Protein AF-A0A3D4ZY56-F1 (afdb_monomer_lite)

pLDDT: mean 81.63, std 22.27, range [29.8, 98.69]

Foldseek 3Di:
DDDDDDDDDDDDDPPPPPPPPPPPPPPLQDDDALADDDVSNCQPDWDWDWDQDPPPRFTATDWIWTWDQDPQLKMKIKTWDDLQFDWPFAAQQAALAPPGRLGALCLLAPWWKWWKWWAFQVRDTLWIKIKRLWYQDPVGIFITCPDPPIDTPHHDPVQFVDKGHLVSNCCPVLVNDDHHGDAHWPDRYCVPDVRSVQGPDVSCRVRGTITMMMTIGHQVSRPPRGTNDMDIDDTIGVVTSDPDHPPPPDPDPPCVVVVVVVVVVVVVVVVVVPVPD

Sequence (277 aa):
MLRGAFSRVSLCLVATVATILLVGVAQADVMTVDGWYNPNEGYSQGQWVDFVVDGSGEIIRDGQLWWHEDAAGDVYVAFIQPVLVCNNTYGANCVDWEPANNHTFSHLLKSDNAQFVFTNSDGNTVLDITLDYLYKTPGGYSSGIGGPDAAVAFGQRNWVLDSASSLDYNFNVLGHVLTVDSPETLGTDSRTDPNAYTTVDPDYSDWVFHMMYEMKISAAAFGPSGFGGVTIGDVHNSPMSETGTYVPDGKVPEPSTLALLAVGGLGLFLRRRRNGQ

Structure (mmCIF, N/CA/C/O backbone):
data_AF-A0A3D4ZY56-F1
#
_entry.id   AF-A0A3D4ZY56-F1
#
loop_
_atom_site.group_PDB
_atom_site.id
_atom_site.type_symbol
_atom_site.label_atom_id
_atom_site.label_alt_id
_atom_site.label_comp_id
_atom_site.label_asym_id
_atom_site.label_entity_id
_atom_site.label_seq_id
_atom_site.pdbx_PDB_ins_code
_atom_site.Cartn_x
_atom_site.Cartn_y
_atom_site.Cartn_z
_atom_site.occupancy
_atom_site.B_iso_or_equiv
_atom_site.auth_seq_id
_atom_site.auth_comp_id
_atom_site.auth_asym_id
_atom_site.auth_atom_id
_atom_site.pdbx_PDB_model_num
ATOM 1 N N . MET A 1 1 ? -92.861 -23.094 -23.275 1.00 40.19 1 MET A N 1
ATOM 2 C CA . MET A 1 1 ? -91.985 -23.260 -24.457 1.00 40.19 1 MET A CA 1
ATOM 3 C C . MET A 1 1 ? -90.912 -22.182 -24.409 1.00 40.19 1 MET A C 1
ATOM 5 O O . MET A 1 1 ? -91.258 -21.011 -24.363 1.00 40.19 1 MET A O 1
ATOM 9 N N . LEU A 1 2 ? -89.643 -22.588 -24.313 1.00 36.00 2 LEU A N 1
ATOM 10 C CA . LEU A 1 2 ? -88.471 -21.715 -24.189 1.00 36.00 2 LEU A CA 1
ATOM 11 C C . LEU A 1 2 ? -88.160 -20.951 -25.490 1.00 36.00 2 LEU A C 1
ATOM 13 O O . LEU A 1 2 ? -88.016 -21.577 -26.536 1.00 36.00 2 LEU A O 1
ATOM 17 N N . ARG A 1 3 ? -87.927 -19.639 -25.371 1.00 37.06 3 ARG A N 1
ATOM 18 C CA . ARG A 1 3 ? -86.955 -18.803 -26.116 1.00 37.06 3 ARG A CA 1
ATOM 19 C C . ARG A 1 3 ? -86.616 -17.656 -25.146 1.00 37.06 3 ARG A C 1
ATOM 21 O O . ARG A 1 3 ? -87.534 -17.051 -24.618 1.00 37.06 3 ARG A O 1
ATOM 28 N N . GLY A 1 4 ? -85.386 -17.396 -24.712 1.00 34.81 4 GLY A N 1
ATOM 29 C CA . GLY A 1 4 ? -84.159 -17.243 -25.484 1.00 34.81 4 GLY A CA 1
ATOM 30 C C . GLY A 1 4 ? -83.859 -15.744 -25.600 1.00 34.81 4 GLY A C 1
ATOM 31 O O . GLY A 1 4 ? -84.201 -15.145 -26.611 1.00 34.81 4 GLY A O 1
ATOM 32 N N . ALA A 1 5 ? -83.269 -15.139 -24.563 1.00 42.81 5 ALA A N 1
ATOM 33 C CA . ALA A 1 5 ? -82.767 -13.764 -24.592 1.00 42.81 5 ALA A CA 1
ATOM 34 C C . ALA A 1 5 ? -81.376 -13.727 -23.941 1.00 42.81 5 ALA A C 1
ATOM 36 O O . ALA A 1 5 ? -81.229 -13.913 -22.735 1.00 42.81 5 ALA A O 1
ATOM 37 N N . PHE A 1 6 ? -80.356 -13.546 -24.778 1.00 37.56 6 PHE A N 1
ATOM 38 C CA . PHE A 1 6 ? -78.966 -13.355 -24.380 1.00 37.56 6 PHE A CA 1
ATOM 39 C C . PHE A 1 6 ? -78.788 -11.939 -23.813 1.00 37.56 6 PHE A C 1
ATOM 41 O O . PHE A 1 6 ? -78.968 -10.965 -24.541 1.00 37.56 6 PHE A O 1
ATOM 48 N N . SER A 1 7 ? -78.394 -11.824 -22.543 1.00 40.97 7 SER A N 1
ATOM 49 C CA . SER A 1 7 ? -77.838 -10.591 -21.974 1.00 40.97 7 SER A CA 1
ATOM 50 C C . SER A 1 7 ? -76.325 -10.756 -21.849 1.00 40.97 7 SER A C 1
ATOM 52 O O . SER A 1 7 ? -75.844 -11.710 -21.238 1.00 40.97 7 SER A O 1
ATOM 54 N N . ARG A 1 8 ? -75.574 -9.858 -22.492 1.00 38.19 8 ARG A N 1
ATOM 55 C CA . ARG A 1 8 ? -74.110 -9.797 -22.445 1.00 38.19 8 ARG A CA 1
ATOM 56 C C . ARG A 1 8 ? -73.691 -9.142 -21.129 1.00 38.19 8 ARG A C 1
ATOM 58 O O . ARG A 1 8 ? -73.949 -7.958 -20.942 1.00 38.19 8 ARG A O 1
ATOM 65 N N . VAL A 1 9 ? -73.015 -9.882 -20.254 1.00 38.22 9 VAL A N 1
ATOM 66 C CA . VAL A 1 9 ? -72.289 -9.306 -19.114 1.00 38.22 9 VAL A CA 1
ATOM 67 C C . VAL A 1 9 ? -70.806 -9.287 -19.471 1.00 38.22 9 VAL A C 1
ATOM 69 O O . VAL A 1 9 ? -70.195 -10.334 -19.673 1.00 38.22 9 VAL A O 1
ATOM 72 N N . SER A 1 10 ? -70.257 -8.079 -19.604 1.00 36.00 10 SER A N 1
ATOM 73 C CA . SER A 1 10 ? -68.824 -7.821 -19.750 1.00 36.00 10 SER A CA 1
ATOM 74 C C . SER A 1 10 ? -68.081 -8.273 -18.497 1.00 36.00 10 SER A C 1
ATOM 76 O O . SER A 1 10 ? -68.374 -7.802 -17.400 1.00 36.00 10 SER A O 1
ATOM 78 N N . LEU A 1 11 ? -67.096 -9.154 -18.665 1.00 31.64 11 LEU A N 1
ATOM 79 C CA . LEU A 1 11 ? -66.149 -9.520 -17.618 1.00 31.64 11 LEU A CA 1
ATOM 80 C C . LEU A 1 11 ? -64.896 -8.643 -17.789 1.00 31.64 11 LEU A C 1
ATOM 82 O O . LEU A 1 11 ? -64.127 -8.835 -18.729 1.00 31.64 11 LEU A O 1
ATOM 86 N N . CYS A 1 12 ? -64.707 -7.654 -16.914 1.00 29.80 12 CYS A N 1
ATOM 87 C CA . CYS A 1 12 ? -63.447 -6.915 -16.814 1.00 29.80 12 CYS A CA 1
ATOM 88 C C . CYS A 1 12 ? -62.397 -7.811 -16.146 1.00 29.80 12 CYS A C 1
ATOM 90 O O . CYS A 1 12 ? -62.424 -7.989 -14.930 1.00 29.80 12 CYS A O 1
ATOM 92 N N . LEU A 1 13 ? -61.466 -8.363 -16.928 1.00 31.61 13 LEU A N 1
ATOM 93 C CA . LEU A 1 13 ? -60.218 -8.901 -16.388 1.00 31.61 13 LEU A CA 1
ATOM 94 C C . LEU A 1 13 ? -59.284 -7.721 -16.088 1.00 31.61 13 LEU A C 1
ATOM 96 O O . LEU A 1 13 ? -58.724 -7.118 -17.001 1.00 31.61 13 LEU A O 1
ATOM 100 N N . VAL A 1 14 ? -59.115 -7.386 -14.811 1.00 37.53 14 VAL A N 1
ATOM 101 C CA . VAL A 1 14 ? -57.990 -6.555 -14.368 1.00 37.53 14 VAL A CA 1
ATOM 102 C C . VAL A 1 14 ? -56.783 -7.482 -14.281 1.00 37.53 14 VAL A C 1
ATOM 104 O O . VAL A 1 14 ? -56.662 -8.273 -13.350 1.00 37.53 14 VAL A O 1
ATOM 107 N N . ALA A 1 15 ? -55.924 -7.439 -15.296 1.00 36.56 15 ALA A N 1
ATOM 108 C CA . ALA A 1 15 ? -54.634 -8.108 -15.255 1.00 36.56 15 ALA A CA 1
ATOM 109 C C . ALA A 1 15 ? -53.706 -7.307 -14.332 1.00 36.56 15 ALA A C 1
ATOM 111 O O . ALA A 1 15 ? -53.181 -6.262 -14.714 1.00 36.56 15 ALA A O 1
ATOM 112 N N . THR A 1 16 ? -53.527 -7.780 -13.101 1.00 37.41 16 THR A N 1
ATOM 113 C CA . THR A 1 16 ? -52.497 -7.271 -12.195 1.00 37.41 16 THR A CA 1
ATOM 114 C C . THR A 1 16 ? -51.138 -7.699 -12.746 1.00 37.41 16 THR A C 1
ATOM 116 O O . THR A 1 16 ? -50.712 -8.837 -12.560 1.00 37.41 16 THR A O 1
ATOM 119 N N . VAL A 1 17 ? -50.469 -6.807 -13.476 1.00 38.97 17 VAL A N 1
ATOM 120 C CA . VAL A 1 17 ? -49.070 -6.993 -13.869 1.00 38.97 17 VAL A CA 1
ATOM 121 C C . VAL A 1 17 ? -48.229 -6.812 -12.609 1.00 38.97 17 VAL A C 1
ATOM 123 O O . VAL A 1 17 ? -48.033 -5.697 -12.133 1.00 38.97 17 VAL A O 1
ATOM 126 N N . ALA A 1 18 ? -47.785 -7.924 -12.026 1.00 37.91 18 ALA A N 1
ATOM 127 C CA . ALA A 1 18 ? -46.768 -7.911 -10.988 1.00 37.91 18 ALA A CA 1
ATOM 128 C C . ALA A 1 18 ? -45.436 -7.524 -11.639 1.00 37.91 18 ALA A C 1
ATOM 130 O O . ALA A 1 18 ? -44.748 -8.358 -12.226 1.00 37.91 18 ALA A O 1
ATOM 131 N N . THR A 1 19 ? -45.089 -6.241 -11.574 1.00 38.72 19 THR A N 1
ATOM 132 C CA . THR A 1 19 ? -43.745 -5.775 -11.903 1.00 38.72 19 THR A CA 1
ATOM 133 C C . THR A 1 19 ? -42.809 -6.297 -10.820 1.00 38.72 19 THR A C 1
ATOM 135 O O . THR A 1 19 ? -42.712 -5.722 -9.737 1.00 38.72 19 THR A O 1
ATOM 138 N N . ILE A 1 20 ? -42.148 -7.423 -11.088 1.00 42.50 20 ILE A N 1
ATOM 139 C CA . ILE A 1 20 ? -40.980 -7.844 -10.320 1.00 42.50 20 ILE A CA 1
ATOM 140 C C . ILE A 1 20 ? -39.901 -6.805 -10.622 1.00 42.50 20 ILE A C 1
ATOM 142 O O . ILE A 1 20 ? -39.243 -6.851 -11.659 1.00 42.50 20 ILE A O 1
ATOM 146 N N . LEU A 1 21 ? -39.765 -5.822 -9.733 1.00 34.94 21 LEU A N 1
ATOM 147 C CA . LEU A 1 21 ? -38.549 -5.034 -9.622 1.00 34.94 21 LEU A CA 1
ATOM 148 C C . LEU A 1 21 ? -37.452 -6.011 -9.195 1.00 34.94 21 LEU A C 1
ATOM 150 O O . LEU A 1 21 ? -37.290 -6.296 -8.011 1.00 34.94 21 LEU A O 1
ATOM 154 N N . LEU A 1 22 ? -36.716 -6.547 -10.172 1.00 37.59 22 LEU A N 1
ATOM 155 C CA . LEU A 1 22 ? -35.346 -6.972 -9.931 1.00 37.59 22 LEU A CA 1
ATOM 156 C C . LEU A 1 22 ? -34.582 -5.702 -9.566 1.00 37.59 22 LEU A C 1
ATOM 158 O O . LEU A 1 22 ? -34.055 -5.001 -10.426 1.00 37.59 22 LEU A O 1
ATOM 162 N N . VAL A 1 23 ? -34.582 -5.370 -8.276 1.00 46.38 23 VAL A N 1
ATOM 163 C CA . VAL A 1 23 ? -33.515 -4.552 -7.722 1.00 46.38 23 VAL A CA 1
ATOM 164 C C . VAL A 1 23 ? -32.282 -5.419 -7.904 1.00 46.38 23 VAL A C 1
ATOM 166 O O . VAL A 1 23 ? -32.106 -6.408 -7.195 1.00 46.38 23 VAL A O 1
ATOM 169 N N . GLY A 1 24 ? -31.498 -5.120 -8.939 1.00 36.44 24 GLY A N 1
ATOM 170 C CA . GLY A 1 24 ? -30.135 -5.604 -9.010 1.00 36.44 24 GLY A CA 1
ATOM 171 C C . GLY A 1 24 ? -29.467 -5.112 -7.741 1.00 36.44 24 GLY A C 1
ATOM 172 O O . GLY A 1 24 ? -29.164 -3.929 -7.617 1.00 36.44 24 GLY A O 1
ATOM 173 N N . VAL A 1 25 ? -29.333 -5.996 -6.758 1.00 46.97 25 VAL A N 1
ATOM 174 C CA . VAL A 1 25 ? -28.353 -5.803 -5.704 1.00 46.97 25 VAL A CA 1
ATOM 175 C C . VAL A 1 25 ? -27.046 -5.878 -6.470 1.00 46.97 25 VAL A C 1
ATOM 177 O O . VAL A 1 25 ? -26.664 -6.955 -6.924 1.00 46.97 25 VAL A O 1
ATOM 180 N N . ALA A 1 26 ? -26.427 -4.728 -6.736 1.00 44.69 26 ALA A N 1
ATOM 181 C CA . ALA A 1 26 ? -25.007 -4.737 -7.012 1.00 44.69 26 ALA A CA 1
ATOM 182 C C . ALA A 1 26 ? -24.404 -5.493 -5.825 1.00 44.69 26 ALA A C 1
ATOM 184 O O . ALA A 1 26 ? -24.572 -5.064 -4.680 1.00 44.69 26 ALA A O 1
ATOM 185 N N . GLN A 1 27 ? -23.842 -6.678 -6.070 1.00 44.03 27 GLN A N 1
ATOM 186 C CA . GLN A 1 27 ? -22.889 -7.217 -5.118 1.00 44.03 27 GLN A CA 1
ATOM 187 C C . GLN A 1 27 ? -21.822 -6.135 -5.041 1.00 44.03 27 GLN A C 1
ATOM 189 O O . GLN A 1 27 ? -21.137 -5.892 -6.027 1.00 44.03 27 GLN A O 1
ATOM 194 N N . ALA A 1 28 ? -21.768 -5.411 -3.924 1.00 52.50 28 ALA A N 1
ATOM 195 C CA . ALA A 1 28 ? -20.506 -4.814 -3.546 1.00 52.50 28 ALA A CA 1
ATOM 196 C C . ALA A 1 28 ? -19.535 -5.993 -3.517 1.00 52.50 28 ALA A C 1
ATOM 198 O O . ALA A 1 28 ? -19.830 -6.998 -2.852 1.00 52.50 28 ALA A O 1
ATOM 199 N N . ASP A 1 29 ? -18.481 -5.928 -4.325 1.00 54.66 29 ASP A N 1
ATOM 200 C CA . ASP A 1 29 ? -17.400 -6.889 -4.192 1.00 54.66 29 ASP A CA 1
ATOM 201 C C . ASP A 1 29 ? -16.991 -6.892 -2.717 1.00 54.66 29 ASP A C 1
ATOM 203 O O . ASP A 1 29 ? -17.007 -5.861 -2.036 1.00 54.66 29 ASP A O 1
ATOM 207 N N . VAL A 1 30 ? -16.798 -8.090 -2.171 1.00 73.31 30 VAL A N 1
ATOM 208 C CA . VAL A 1 30 ? -16.384 -8.225 -0.776 1.00 73.31 30 VAL A CA 1
ATOM 209 C C . VAL A 1 30 ? -15.042 -7.524 -0.682 1.00 73.31 30 VAL A C 1
ATOM 211 O O . VAL A 1 30 ? -14.128 -7.942 -1.379 1.00 73.31 30 VAL A O 1
ATOM 214 N N . MET A 1 31 ? -14.942 -6.483 0.147 1.00 85.88 31 MET A N 1
ATOM 215 C CA . MET A 1 31 ? -13.675 -5.793 0.362 1.00 85.88 31 MET A CA 1
ATOM 216 C C . MET A 1 31 ? -12.572 -6.800 0.666 1.00 85.88 31 MET A C 1
ATOM 218 O O . MET A 1 31 ? -12.673 -7.582 1.619 1.00 85.88 31 MET A O 1
ATOM 222 N N . THR A 1 32 ? -11.536 -6.773 -0.159 1.00 89.94 32 THR A N 1
ATOM 223 C CA . THR A 1 32 ? -10.344 -7.598 -0.030 1.00 89.94 32 THR A CA 1
ATOM 224 C C . THR A 1 32 ? -9.169 -6.726 0.368 1.00 89.94 32 THR A C 1
ATOM 226 O O . THR A 1 32 ? -9.133 -5.540 0.076 1.00 89.94 32 THR A O 1
ATOM 229 N N . VAL A 1 33 ? -8.230 -7.313 1.103 1.00 95.31 33 VAL A N 1
ATOM 230 C CA . VAL A 1 33 ? -6.916 -6.718 1.341 1.00 95.31 33 VAL A CA 1
ATOM 231 C C . VAL A 1 33 ? -5.955 -7.544 0.514 1.00 95.31 33 VAL A C 1
ATOM 233 O O . VAL A 1 33 ? -5.509 -8.603 0.950 1.00 95.31 33 VAL A O 1
ATOM 236 N N . ASP A 1 34 ? -5.725 -7.119 -0.720 1.00 94.69 34 ASP A N 1
ATOM 237 C CA . ASP A 1 34 ? -4.842 -7.822 -1.652 1.00 94.69 34 ASP A CA 1
ATOM 238 C C . ASP A 1 34 ? -3.663 -6.955 -2.108 1.00 94.69 34 ASP A C 1
ATOM 240 O O . ASP A 1 34 ? -2.712 -7.472 -2.695 1.00 94.69 34 ASP A O 1
ATOM 244 N N . GLY A 1 35 ? -3.666 -5.672 -1.735 1.00 94.88 35 GLY A N 1
ATOM 245 C CA . GLY A 1 35 ? -2.589 -4.728 -1.983 1.00 94.88 35 GLY A CA 1
ATOM 246 C C . GLY A 1 35 ? -2.875 -3.804 -3.159 1.00 94.88 35 GLY A C 1
ATOM 247 O O . GLY A 1 35 ? -2.058 -2.920 -3.434 1.00 94.88 35 GLY A O 1
ATOM 248 N N . TRP A 1 36 ? -4.009 -3.968 -3.841 1.00 93.94 36 TRP A N 1
ATOM 249 C CA . TRP A 1 36 ? -4.424 -3.110 -4.936 1.00 93.94 36 TRP A CA 1
ATOM 250 C C . TRP A 1 36 ? -5.679 -2.314 -4.580 1.00 93.94 36 TRP A C 1
ATOM 252 O O . TRP A 1 36 ? -6.801 -2.803 -4.640 1.00 93.94 36 TRP A O 1
ATOM 262 N N . TYR A 1 37 ? -5.490 -1.015 -4.340 1.00 92.56 37 TYR A N 1
ATOM 263 C CA . TYR A 1 37 ? -6.616 -0.113 -4.144 1.00 92.56 37 TYR A CA 1
ATOM 264 C C . TYR A 1 37 ? -7.468 -0.004 -5.413 1.00 92.56 37 TYR A C 1
ATOM 266 O O . TYR A 1 37 ? -7.066 0.604 -6.416 1.00 92.56 37 TYR A O 1
ATOM 274 N N . ASN A 1 38 ? -8.700 -0.498 -5.319 1.00 87.44 38 ASN A N 1
ATOM 275 C CA . ASN A 1 38 ? -9.734 -0.317 -6.322 1.00 87.44 38 ASN A CA 1
ATOM 276 C C . ASN A 1 38 ? -10.877 0.544 -5.748 1.00 87.44 38 ASN A C 1
ATOM 278 O O . ASN A 1 38 ? -11.599 0.121 -4.840 1.00 87.44 38 ASN A O 1
ATOM 282 N N . PRO A 1 39 ? -11.127 1.748 -6.301 1.00 81.69 39 PRO A N 1
ATOM 283 C CA . PRO A 1 39 ? -12.154 2.653 -5.781 1.00 81.69 39 PRO A CA 1
ATOM 284 C C . PRO A 1 39 ? -13.580 2.079 -5.856 1.00 81.69 39 PRO A C 1
ATOM 286 O O . PRO A 1 39 ? -14.493 2.624 -5.238 1.00 81.69 39 PRO A O 1
ATOM 289 N N . ASN A 1 40 ? -13.796 0.994 -6.607 1.00 84.44 40 ASN A N 1
ATOM 290 C CA . ASN A 1 40 ? -15.099 0.342 -6.720 1.00 84.44 40 ASN A CA 1
ATOM 291 C C . ASN A 1 40 ? -15.371 -0.690 -5.610 1.00 84.44 40 ASN A C 1
ATOM 293 O O . ASN A 1 40 ? -16.505 -1.152 -5.501 1.00 84.44 40 ASN A O 1
ATOM 297 N N . GLU A 1 41 ? -14.387 -1.018 -4.767 1.00 84.19 41 GLU A N 1
ATOM 298 C CA . GLU A 1 41 ? -14.518 -2.041 -3.713 1.00 84.19 41 GLU A CA 1
ATOM 299 C C . GLU A 1 41 ? -15.229 -1.546 -2.450 1.00 84.19 41 GLU A C 1
ATOM 301 O O . GLU A 1 41 ? -15.493 -2.314 -1.534 1.00 84.19 41 GLU A O 1
ATOM 306 N N . GLY A 1 42 ? -15.630 -0.273 -2.405 1.00 83.81 42 GLY A N 1
ATOM 307 C CA . GLY A 1 42 ? -16.491 0.245 -1.338 1.00 83.81 42 GLY A CA 1
ATOM 308 C C . GLY A 1 42 ? -15.784 1.092 -0.284 1.00 83.81 42 GLY A C 1
ATOM 309 O O . GLY A 1 42 ? -16.429 1.493 0.692 1.00 83.81 42 GLY A O 1
ATOM 310 N N . TYR A 1 43 ? -14.513 1.448 -0.503 1.00 89.12 43 TYR A N 1
ATOM 311 C CA . TYR A 1 43 ? -13.876 2.579 0.176 1.00 89.12 43 TYR A CA 1
ATOM 312 C C . TYR A 1 43 ? -14.805 3.799 0.122 1.00 89.12 43 TYR A C 1
ATOM 314 O O . TYR A 1 43 ? -15.161 4.292 -0.948 1.00 89.12 43 TYR A O 1
ATOM 322 N N . SER A 1 44 ? -15.277 4.239 1.289 1.00 89.94 44 SER A N 1
ATOM 323 C CA . SER A 1 44 ? -16.413 5.172 1.391 1.00 89.94 44 SER A CA 1
ATOM 324 C C . SER A 1 44 ? -16.021 6.539 1.936 1.00 89.94 44 SER A C 1
ATOM 326 O O . SER A 1 44 ? -16.768 7.510 1.798 1.00 89.94 44 SER A O 1
ATOM 328 N N . GLN A 1 45 ? -14.851 6.617 2.558 1.00 93.50 45 GLN A N 1
ATOM 329 C CA . GLN A 1 45 ? -14.302 7.815 3.165 1.00 93.50 45 GLN A CA 1
ATOM 330 C C . GLN A 1 45 ? -12.826 7.917 2.804 1.00 93.50 45 GLN A C 1
ATOM 332 O O . GLN A 1 45 ? -12.163 6.904 2.601 1.00 93.50 45 GLN A O 1
ATOM 337 N N . GLY A 1 46 ? -12.307 9.136 2.736 1.00 94.94 46 GLY A N 1
ATOM 338 C CA . GLY A 1 46 ? -10.885 9.343 2.540 1.00 94.94 46 GLY A CA 1
ATOM 339 C C . GLY A 1 46 ? -10.489 10.802 2.500 1.00 94.94 46 GLY A C 1
ATOM 340 O O . GLY A 1 46 ? -11.326 11.707 2.571 1.00 94.94 46 GLY A O 1
ATOM 341 N N . GLN A 1 47 ? -9.185 11.013 2.406 1.00 94.75 47 GLN A N 1
ATOM 342 C CA . GLN A 1 47 ? -8.559 12.321 2.363 1.00 94.75 47 GLN A CA 1
ATOM 343 C C . GLN A 1 47 ? -7.279 12.286 1.535 1.00 94.75 47 GLN A C 1
ATOM 345 O O . GLN A 1 47 ? -6.633 11.247 1.390 1.00 94.75 47 GLN A O 1
ATOM 350 N N . TRP A 1 48 ? -6.905 13.458 1.034 1.00 94.44 48 TRP A N 1
ATOM 351 C CA . TRP A 1 48 ? -5.582 13.674 0.470 1.00 94.44 48 TRP A CA 1
ATOM 352 C C . TRP A 1 48 ? -4.559 13.845 1.597 1.00 94.44 48 TRP A C 1
ATOM 354 O O . TRP A 1 48 ? -4.865 14.444 2.630 1.00 94.44 48 TRP A O 1
ATOM 364 N N . VAL A 1 49 ? -3.361 13.310 1.390 1.00 92.25 49 VAL A N 1
ATOM 365 C CA . VAL A 1 49 ? -2.243 13.327 2.333 1.00 92.25 49 VAL A CA 1
ATOM 366 C C . VAL A 1 49 ? -1.104 14.131 1.717 1.00 92.25 49 VAL A C 1
ATOM 368 O O . VAL A 1 49 ? -0.594 13.788 0.650 1.00 92.25 49 VAL A O 1
ATOM 371 N N . ASP A 1 50 ? -0.714 15.198 2.411 1.00 90.44 50 ASP A N 1
ATOM 372 C CA . ASP A 1 50 ? 0.490 15.967 2.111 1.00 90.44 50 ASP A CA 1
ATOM 373 C C . ASP A 1 50 ? 1.674 15.333 2.863 1.00 90.44 50 ASP A C 1
ATOM 375 O O . ASP A 1 50 ? 1.594 15.086 4.067 1.00 90.44 50 ASP A O 1
ATOM 379 N N . PHE A 1 51 ? 2.781 15.099 2.165 1.00 85.69 51 PHE A N 1
ATOM 380 C CA . PHE A 1 51 ? 4.027 14.593 2.733 1.00 85.69 51 PHE A CA 1
ATOM 381 C C . PHE A 1 51 ? 4.940 15.764 3.036 1.00 85.69 51 PHE A C 1
ATOM 383 O O . PHE A 1 51 ? 5.198 16.586 2.157 1.00 85.69 51 PHE A O 1
ATOM 390 N N . VAL A 1 52 ? 5.463 15.817 4.256 1.00 86.94 52 VAL A N 1
ATOM 391 C CA . VAL A 1 52 ? 6.517 16.761 4.621 1.00 86.94 52 VAL A CA 1
ATOM 392 C C . VAL A 1 52 ? 7.835 16.006 4.627 1.00 86.94 52 VAL A C 1
ATOM 394 O O . VAL A 1 52 ? 8.038 15.115 5.446 1.00 86.94 52 VAL A O 1
ATOM 397 N N . VAL A 1 53 ? 8.725 16.360 3.706 1.00 84.25 53 VAL A N 1
ATOM 398 C CA . VAL A 1 53 ? 10.034 15.721 3.567 1.00 84.25 53 VAL A CA 1
ATOM 399 C C . VAL A 1 53 ? 10.907 16.076 4.769 1.00 84.25 53 VAL A C 1
ATOM 401 O O . VAL A 1 53 ? 11.147 17.257 5.046 1.00 84.25 53 VAL A O 1
ATOM 404 N N . ASP A 1 54 ? 11.409 15.059 5.470 1.00 82.12 54 ASP A N 1
ATOM 405 C CA . ASP A 1 54 ? 12.294 15.269 6.613 1.00 82.12 54 ASP A CA 1
ATOM 406 C C . ASP A 1 54 ? 13.596 15.977 6.195 1.00 82.12 54 ASP A C 1
ATOM 408 O O . ASP A 1 54 ? 14.137 15.795 5.102 1.00 82.12 54 ASP A O 1
ATOM 412 N N . GLY A 1 55 ? 14.088 16.853 7.064 1.00 82.00 55 GLY A N 1
ATOM 413 C CA . GLY A 1 55 ? 15.264 17.687 6.825 1.00 82.00 55 GLY A CA 1
ATOM 414 C C . GLY A 1 55 ? 15.045 18.887 5.892 1.00 82.00 55 GLY A C 1
ATOM 415 O O . GLY A 1 55 ? 15.579 19.959 6.186 1.00 82.00 55 GLY A O 1
ATOM 416 N N . SER A 1 56 ? 14.271 18.762 4.805 1.00 81.12 56 SER A N 1
ATOM 417 C CA . SER A 1 56 ? 14.027 19.875 3.864 1.00 81.12 56 SER A CA 1
ATOM 418 C C . SER A 1 56 ? 12.758 20.678 4.175 1.00 81.12 56 SER A C 1
ATOM 420 O O . SER A 1 56 ? 12.715 21.879 3.901 1.00 81.12 56 SER A O 1
ATOM 422 N N . GLY A 1 57 ? 11.736 20.039 4.756 1.00 82.88 57 GLY A N 1
ATOM 423 C CA . GLY A 1 57 ? 10.414 20.627 4.993 1.00 82.88 57 GLY A CA 1
ATOM 424 C C . GLY A 1 57 ? 9.588 20.836 3.720 1.00 82.88 57 GLY A C 1
ATOM 425 O O . GLY A 1 57 ? 8.575 21.538 3.753 1.00 82.88 57 GLY A O 1
ATOM 426 N N . GLU A 1 58 ? 10.028 20.277 2.593 1.00 83.56 58 GLU A N 1
ATOM 427 C CA . GLU A 1 58 ? 9.290 20.337 1.339 1.00 83.56 58 GLU A CA 1
ATOM 428 C C . GLU A 1 58 ? 7.965 19.582 1.436 1.00 83.56 58 GLU A C 1
ATOM 430 O O . GLU A 1 58 ? 7.885 18.542 2.083 1.00 83.56 58 GLU A O 1
ATOM 435 N N . ILE A 1 59 ? 6.931 20.118 0.784 1.00 84.38 59 ILE A N 1
ATOM 436 C CA . ILE A 1 59 ? 5.602 19.512 0.758 1.00 84.38 59 ILE A CA 1
ATOM 437 C C . ILE A 1 59 ? 5.375 18.851 -0.596 1.00 84.38 59 ILE A C 1
ATOM 439 O O . ILE A 1 59 ? 5.304 19.548 -1.613 1.00 84.38 59 ILE A O 1
ATOM 443 N N . ILE A 1 60 ? 5.182 17.535 -0.582 1.00 82.88 60 ILE A N 1
ATOM 444 C CA . ILE A 1 60 ? 4.740 16.757 -1.740 1.00 82.88 60 ILE A CA 1
ATOM 445 C C . ILE A 1 60 ? 3.259 16.421 -1.556 1.00 82.88 60 ILE A C 1
ATOM 447 O O . ILE A 1 60 ? 2.825 16.075 -0.459 1.00 82.88 60 ILE A O 1
ATOM 451 N N . ARG A 1 61 ? 2.466 16.587 -2.614 1.00 86.50 61 ARG A N 1
ATOM 452 C CA . ARG A 1 61 ? 1.003 16.436 -2.586 1.00 86.50 61 ARG A CA 1
ATOM 453 C C . ARG A 1 61 ? 0.560 15.172 -3.308 1.00 86.50 61 ARG A C 1
ATOM 455 O O . ARG A 1 61 ? 1.384 14.442 -3.840 1.00 86.50 61 ARG A O 1
ATOM 462 N N . ASP A 1 62 ? -0.753 14.964 -3.331 1.00 86.94 62 ASP A N 1
ATOM 463 C CA . ASP A 1 62 ? -1.459 13.899 -4.054 1.00 86.94 62 ASP A CA 1
ATOM 464 C C . ASP A 1 62 ? -1.354 12.497 -3.437 1.00 86.94 62 ASP A C 1
ATOM 466 O O . ASP A 1 62 ? -1.734 11.506 -4.064 1.00 86.94 62 ASP A O 1
ATOM 470 N N . GLY A 1 63 ? -0.914 12.402 -2.179 1.00 92.56 63 GLY A N 1
ATOM 471 C CA . GLY A 1 63 ? -1.104 11.189 -1.392 1.00 92.56 63 GLY A CA 1
ATOM 472 C C . GLY A 1 63 ? -2.576 10.955 -1.128 1.00 92.56 63 GLY A C 1
ATOM 473 O O . GLY A 1 63 ? -3.340 11.909 -0.999 1.00 92.56 63 GLY A O 1
ATOM 474 N N . GLN A 1 64 ? -2.987 9.704 -0.999 1.00 95.94 64 GLN A N 1
ATOM 475 C CA . GLN A 1 64 ? -4.379 9.374 -0.721 1.00 95.94 64 GLN A CA 1
ATOM 476 C C . GLN A 1 64 ? -4.478 8.382 0.421 1.00 95.94 64 GLN A C 1
ATOM 478 O O . GLN A 1 64 ? -3.749 7.396 0.455 1.00 95.94 64 GLN A O 1
ATOM 483 N N . LEU A 1 65 ? -5.419 8.625 1.325 1.00 97.75 65 LEU A N 1
ATOM 484 C CA . LEU A 1 65 ? -5.776 7.718 2.404 1.00 97.75 65 LEU A CA 1
ATOM 485 C C . LEU A 1 65 ? -7.280 7.487 2.363 1.00 97.75 65 LEU A C 1
ATOM 487 O O . LEU A 1 65 ? -8.050 8.420 2.587 1.00 97.75 65 LEU A O 1
ATOM 491 N N . TRP A 1 66 ? -7.686 6.252 2.097 1.00 97.44 66 TRP A N 1
ATOM 492 C CA . TRP A 1 66 ? -9.078 5.830 2.002 1.00 97.44 66 TRP A CA 1
ATOM 493 C C . TRP A 1 66 ? -9.387 4.771 3.050 1.00 97.44 66 TRP A C 1
ATOM 495 O O . TRP A 1 66 ? -8.522 3.979 3.418 1.00 97.44 66 TRP A O 1
ATOM 505 N N . TRP A 1 67 ? -10.626 4.743 3.533 1.00 96.69 67 TRP A N 1
ATOM 506 C CA . TRP A 1 67 ? -11.082 3.723 4.466 1.00 96.69 67 TRP A CA 1
ATOM 507 C C . TRP A 1 67 ? -12.571 3.390 4.334 1.00 96.69 67 TRP A C 1
ATOM 509 O O . TRP A 1 67 ? -13.377 4.121 3.743 1.00 96.69 67 TRP A O 1
ATOM 519 N N . HIS A 1 68 ? -12.931 2.253 4.916 1.00 94.94 68 HIS A N 1
ATOM 520 C CA . HIS A 1 68 ? -14.294 1.757 5.051 1.00 94.94 68 HIS A CA 1
ATOM 521 C C . HIS A 1 68 ? -14.441 1.029 6.387 1.00 94.94 68 HIS A C 1
ATOM 523 O O . HIS A 1 68 ? -13.554 0.275 6.770 1.00 94.94 68 HIS A O 1
ATOM 529 N N . GLU A 1 69 ? -15.563 1.229 7.073 1.00 95.44 69 GLU A N 1
ATOM 530 C CA . GLU A 1 69 ? -15.942 0.454 8.256 1.00 95.44 69 GLU A CA 1
ATOM 531 C C . GLU A 1 69 ? -17.072 -0.499 7.864 1.00 95.44 69 GLU A C 1
ATOM 533 O O . GLU A 1 69 ? -18.120 -0.051 7.387 1.00 95.44 69 GLU A O 1
ATOM 538 N N . ASP A 1 70 ? -16.847 -1.803 8.023 1.00 93.88 70 ASP A N 1
ATOM 539 C CA . ASP A 1 70 ? -17.850 -2.807 7.680 1.00 93.88 70 ASP A CA 1
ATOM 540 C C . ASP A 1 70 ? -18.926 -2.957 8.770 1.00 93.88 70 ASP A C 1
ATOM 542 O O . ASP A 1 70 ? -18.904 -2.324 9.825 1.00 93.88 70 ASP A O 1
ATOM 546 N N . ALA A 1 71 ? -19.911 -3.825 8.529 1.00 92.69 71 ALA A N 1
ATOM 547 C CA . ALA A 1 71 ? -21.009 -4.039 9.472 1.00 92.69 71 ALA A CA 1
ATOM 548 C C . ALA A 1 71 ? -20.575 -4.651 10.821 1.00 92.69 71 ALA A C 1
ATOM 550 O O . ALA A 1 71 ? -21.355 -4.614 11.776 1.00 92.69 71 ALA A O 1
ATOM 551 N N . ALA A 1 72 ? -19.380 -5.245 10.900 1.00 93.50 72 ALA A N 1
ATOM 552 C CA . ALA A 1 72 ? -18.798 -5.750 12.140 1.00 93.50 72 ALA A CA 1
ATOM 553 C C . ALA A 1 72 ? -17.980 -4.678 12.885 1.00 93.50 72 ALA A C 1
ATOM 555 O O . ALA A 1 72 ? -17.592 -4.912 14.031 1.00 93.50 72 ALA A O 1
ATOM 556 N N . GLY A 1 73 ? -17.761 -3.512 12.269 1.00 95.56 73 GLY A N 1
ATOM 557 C CA . GLY A 1 73 ? -16.903 -2.446 12.778 1.00 95.56 73 GLY A CA 1
ATOM 558 C C . GLY A 1 73 ? -15.422 -2.657 12.457 1.00 95.56 73 GLY A C 1
ATOM 559 O O . GLY A 1 73 ? -14.580 -1.939 12.998 1.00 95.56 73 GLY A O 1
ATOM 560 N N . ASP A 1 74 ? -15.078 -3.659 11.637 1.00 97.75 74 ASP A N 1
ATOM 561 C CA . ASP A 1 74 ? -13.708 -3.807 11.157 1.00 97.75 74 ASP A CA 1
ATOM 562 C C . ASP A 1 74 ? -13.432 -2.715 10.115 1.00 97.75 74 ASP A C 1
ATOM 564 O O . ASP A 1 74 ? -14.298 -2.365 9.309 1.00 97.75 74 ASP A O 1
ATOM 5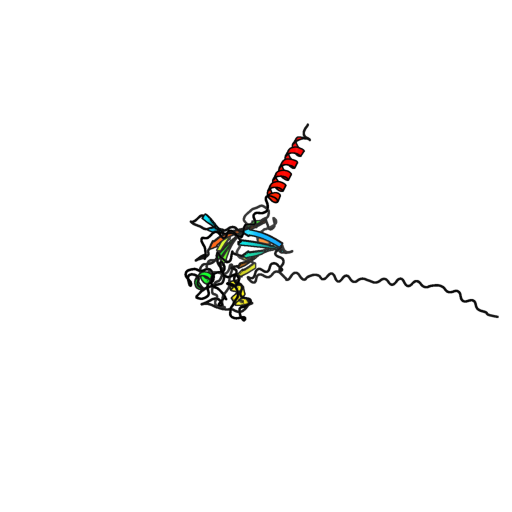68 N N . VAL A 1 75 ? -12.213 -2.180 10.124 1.00 98.06 75 VAL A N 1
ATOM 569 C CA . VAL A 1 75 ? -11.828 -1.039 9.291 1.00 98.06 75 VAL A CA 1
ATOM 570 C C . VAL A 1 75 ? -10.832 -1.478 8.232 1.00 98.06 75 VAL A C 1
ATOM 572 O O . VAL A 1 75 ? -9.753 -1.969 8.555 1.00 98.06 75 VAL A O 1
ATOM 575 N N . TYR A 1 76 ? -11.175 -1.255 6.972 1.00 97.94 76 TYR A N 1
ATOM 576 C CA . TYR A 1 76 ? -10.286 -1.423 5.830 1.00 97.94 76 TYR A CA 1
ATOM 577 C C . TYR A 1 76 ? -9.654 -0.078 5.515 1.00 97.94 76 TYR A C 1
ATOM 579 O O . TYR A 1 76 ? -10.350 0.939 5.512 1.00 97.94 76 TYR A O 1
ATOM 587 N N . VAL A 1 77 ? -8.353 -0.064 5.250 1.00 98.00 77 VAL A N 1
ATOM 588 C CA . VAL A 1 77 ? -7.597 1.150 4.929 1.00 98.00 77 VAL A CA 1
ATOM 589 C C . VAL A 1 77 ? -6.756 0.897 3.692 1.00 98.00 77 VAL A C 1
ATOM 591 O O . VAL A 1 77 ? -6.147 -0.163 3.584 1.00 98.00 77 VAL A O 1
ATOM 594 N N . ALA A 1 78 ? -6.712 1.877 2.795 1.00 97.94 78 ALA A N 1
ATOM 595 C CA . ALA A 1 78 ? -5.793 1.935 1.671 1.00 97.94 78 ALA A CA 1
ATOM 596 C C . ALA A 1 78 ? -5.028 3.259 1.708 1.00 97.94 78 ALA A C 1
ATOM 598 O O . ALA A 1 78 ? -5.624 4.333 1.818 1.00 97.94 78 ALA A O 1
ATOM 599 N N . PHE A 1 79 ? -3.709 3.185 1.604 1.00 98.12 79 PHE A N 1
ATOM 600 C CA . PHE A 1 79 ? -2.827 4.335 1.474 1.00 98.12 79 PHE A CA 1
ATOM 601 C C . PHE A 1 79 ? -2.070 4.246 0.159 1.00 98.12 79 PHE A C 1
ATOM 603 O O . PHE A 1 79 ? -1.406 3.249 -0.106 1.00 98.12 79 PHE A O 1
ATOM 610 N N . ILE A 1 80 ? -2.171 5.293 -0.652 1.00 97.06 80 ILE A N 1
ATOM 611 C CA . ILE A 1 80 ? -1.567 5.385 -1.976 1.00 97.06 80 ILE A CA 1
ATOM 612 C C . ILE A 1 80 ? -0.609 6.565 -1.965 1.00 97.06 80 ILE A C 1
ATOM 614 O O . ILE A 1 80 ? -1.016 7.708 -1.728 1.00 97.06 80 ILE A O 1
ATOM 618 N N . GLN A 1 81 ? 0.665 6.288 -2.224 1.00 94.31 81 GLN A N 1
ATOM 619 C CA . GLN A 1 81 ? 1.663 7.335 -2.378 1.00 94.31 81 GLN A CA 1
ATOM 620 C C . GLN A 1 81 ? 1.578 7.973 -3.776 1.00 94.31 81 GLN A C 1
ATOM 622 O O . GLN A 1 81 ? 1.197 7.300 -4.740 1.00 94.31 81 GLN A O 1
ATOM 627 N N . PRO A 1 82 ? 1.971 9.249 -3.923 1.00 89.81 82 PRO A N 1
ATOM 628 C CA . PRO A 1 82 ? 2.179 9.847 -5.234 1.00 89.81 82 PRO A CA 1
ATOM 629 C C . PRO A 1 82 ? 3.266 9.075 -5.983 1.00 89.81 82 PRO A C 1
ATOM 631 O O . PRO A 1 82 ? 4.334 8.814 -5.430 1.00 89.81 82 PRO A O 1
ATOM 634 N N . VAL A 1 83 ? 3.036 8.768 -7.261 1.00 87.88 83 VAL A N 1
ATOM 635 C CA . VAL A 1 83 ? 3.984 7.989 -8.084 1.00 87.88 83 VAL A CA 1
ATOM 636 C C . VAL A 1 83 ? 5.363 8.645 -8.233 1.00 87.88 83 VAL A C 1
ATOM 638 O O . VAL A 1 83 ? 6.345 7.946 -8.459 1.00 87.88 83 VAL A O 1
ATOM 641 N N . LEU A 1 84 ? 5.450 9.969 -8.069 1.00 84.31 84 LEU A N 1
ATOM 642 C CA . LEU A 1 84 ? 6.708 10.727 -8.087 1.00 84.31 84 LEU A CA 1
ATOM 643 C C . LEU A 1 84 ? 7.483 10.655 -6.760 1.00 84.31 84 LEU A C 1
ATOM 645 O O . LEU A 1 84 ? 8.661 10.989 -6.716 1.00 84.31 84 LEU A O 1
ATOM 649 N N . VAL A 1 85 ? 6.846 10.235 -5.661 1.00 86.50 85 VAL A N 1
ATOM 650 C CA . VAL A 1 85 ? 7.538 10.024 -4.379 1.00 86.50 85 VAL A CA 1
ATOM 651 C C . VAL A 1 85 ? 8.233 8.668 -4.398 1.00 86.50 85 VAL A C 1
ATOM 653 O O . VAL A 1 85 ? 9.444 8.582 -4.185 1.00 86.50 85 VAL A O 1
ATOM 656 N N . CYS A 1 86 ? 7.454 7.618 -4.654 1.00 90.31 86 CYS A N 1
ATOM 657 C CA . CYS A 1 86 ? 7.923 6.251 -4.809 1.00 90.31 86 CYS A CA 1
ATOM 658 C C . CYS A 1 86 ? 6.910 5.448 -5.644 1.00 90.31 86 CYS A C 1
ATOM 660 O O . CYS A 1 86 ? 5.709 5.732 -5.639 1.00 90.31 86 CYS A O 1
ATOM 662 N N . ASN A 1 87 ? 7.389 4.457 -6.394 1.00 93.31 87 ASN A N 1
ATOM 663 C CA . ASN A 1 87 ? 6.585 3.671 -7.330 1.00 93.31 87 ASN A CA 1
ATOM 664 C C . ASN A 1 87 ? 7.186 2.271 -7.548 1.00 93.31 87 ASN A C 1
ATOM 666 O O . ASN A 1 87 ? 8.333 2.013 -7.204 1.00 93.31 87 ASN A O 1
ATOM 670 N N . ASN A 1 88 ? 6.438 1.361 -8.170 1.00 95.88 88 ASN A N 1
ATOM 671 C CA . ASN A 1 88 ? 6.880 -0.008 -8.469 1.00 95.88 88 ASN A CA 1
ATOM 672 C C . ASN A 1 88 ? 7.683 -0.130 -9.770 1.00 95.88 88 ASN A C 1
ATOM 674 O O . ASN A 1 88 ? 7.569 -1.140 -10.467 1.00 95.88 88 ASN A O 1
ATOM 678 N N . THR A 1 89 ? 8.485 0.878 -10.111 1.00 94.38 89 THR A N 1
ATOM 679 C CA . THR A 1 89 ? 9.474 0.778 -11.192 1.00 94.38 89 THR A CA 1
ATOM 680 C C . THR A 1 89 ? 10.871 0.738 -10.601 1.00 94.38 89 THR A C 1
ATOM 682 O O . THR A 1 89 ? 11.183 1.524 -9.717 1.00 94.38 89 THR A O 1
ATOM 685 N N . TYR A 1 90 ? 11.721 -0.185 -11.031 1.00 94.31 90 TYR A N 1
ATOM 686 C CA . TYR A 1 90 ? 13.050 -0.375 -10.446 1.00 94.31 90 TYR A CA 1
ATOM 687 C C . TYR A 1 90 ? 13.996 -1.066 -11.424 1.00 94.31 90 TYR A C 1
ATOM 689 O O . TYR A 1 90 ? 13.576 -1.665 -12.415 1.00 94.31 90 TYR A O 1
ATOM 697 N N . GLY A 1 91 ? 15.289 -0.998 -11.114 1.00 93.69 91 GLY A N 1
ATOM 698 C CA . GLY A 1 91 ? 16.345 -1.526 -11.968 1.00 93.69 91 GLY A CA 1
ATOM 699 C C . GLY A 1 91 ? 16.539 -0.655 -13.206 1.00 93.69 91 GLY A C 1
ATOM 700 O O . GLY A 1 91 ? 16.423 0.570 -13.136 1.00 93.69 91 GLY A O 1
ATOM 701 N N . ALA A 1 92 ? 16.820 -1.292 -14.338 1.00 92.94 92 ALA A N 1
ATOM 702 C CA . ALA A 1 92 ? 17.059 -0.620 -15.612 1.00 92.94 92 ALA A CA 1
ATOM 703 C C . ALA A 1 92 ? 15.810 0.078 -16.181 1.00 92.94 92 ALA A C 1
ATOM 705 O O . ALA A 1 92 ? 15.946 1.000 -16.982 1.00 92.94 92 ALA A O 1
ATOM 706 N N . ASN A 1 93 ? 14.617 -0.338 -15.744 1.00 92.69 93 ASN A N 1
ATOM 707 C CA . ASN A 1 93 ? 13.323 0.122 -16.255 1.00 92.69 93 ASN A CA 1
ATOM 708 C C . ASN A 1 93 ? 12.638 1.124 -15.310 1.00 92.69 93 ASN A C 1
ATOM 710 O O . ASN A 1 93 ? 11.416 1.259 -15.310 1.00 92.69 93 ASN A O 1
ATOM 714 N N . CYS A 1 94 ? 13.412 1.790 -14.451 1.00 90.31 94 CYS A N 1
ATOM 715 C CA . CYS A 1 94 ? 12.879 2.779 -13.527 1.00 90.31 94 CYS A CA 1
ATOM 716 C C . CYS A 1 94 ? 12.345 4.018 -14.272 1.00 90.31 94 CYS A C 1
ATOM 718 O O . CYS A 1 94 ? 13.010 4.566 -15.152 1.00 90.31 94 CYS A O 1
ATOM 720 N N . VAL A 1 95 ? 11.167 4.484 -13.867 1.00 90.56 95 VAL A N 1
ATOM 721 C CA . VAL A 1 95 ? 10.499 5.690 -14.362 1.00 90.56 95 VAL A CA 1
ATOM 722 C C . VAL A 1 95 ? 10.567 6.758 -13.276 1.00 90.56 95 VAL A C 1
ATOM 724 O O . VAL A 1 95 ? 10.229 6.486 -12.126 1.00 90.56 95 VAL A O 1
ATOM 727 N N . ASP A 1 96 ? 10.997 7.966 -13.636 1.00 87.38 96 ASP A N 1
ATOM 728 C CA . ASP A 1 96 ? 11.164 9.119 -12.735 1.00 87.38 96 ASP A CA 1
ATOM 729 C C . ASP A 1 96 ? 12.318 9.019 -11.716 1.00 87.38 96 ASP A C 1
ATOM 731 O O . ASP A 1 96 ? 12.379 9.805 -10.771 1.00 87.38 96 ASP A O 1
ATOM 735 N N . TRP A 1 97 ? 13.274 8.107 -11.916 1.00 86.19 97 TRP A N 1
ATOM 736 C CA . TRP A 1 97 ? 14.411 7.884 -11.009 1.00 86.19 97 TRP A CA 1
ATOM 737 C C . TRP A 1 97 ? 15.748 8.291 -11.635 1.00 86.19 97 TRP A C 1
ATOM 739 O O . TRP A 1 97 ? 16.590 7.445 -11.935 1.00 86.19 97 TRP A O 1
ATOM 749 N N . GLU A 1 98 ? 15.951 9.594 -11.831 1.00 72.81 98 GLU A N 1
ATOM 750 C CA . GLU A 1 98 ? 17.191 10.139 -12.396 1.00 72.81 98 GLU A CA 1
ATOM 751 C C . GLU A 1 98 ? 18.299 10.322 -11.328 1.00 72.81 98 GLU A C 1
ATOM 753 O O . GLU A 1 98 ? 18.040 10.891 -10.264 1.00 72.81 98 GLU A O 1
ATOM 758 N N . PRO A 1 99 ? 19.559 9.908 -11.590 1.00 67.75 99 PRO A N 1
ATOM 759 C CA . PRO A 1 99 ? 20.003 9.148 -12.759 1.00 67.75 99 PRO A CA 1
ATOM 760 C C . PRO A 1 99 ? 19.526 7.688 -12.705 1.00 67.75 99 PRO A C 1
ATOM 762 O O . PRO A 1 99 ? 19.495 7.087 -11.630 1.00 67.75 99 PRO A O 1
ATOM 765 N N . ALA A 1 100 ? 19.227 7.110 -13.874 1.00 58.97 100 ALA A N 1
ATOM 766 C CA . ALA A 1 100 ? 18.747 5.730 -14.012 1.00 58.97 100 ALA A CA 1
ATOM 767 C C . ALA A 1 100 ? 19.534 4.711 -13.150 1.00 58.97 100 ALA A C 1
ATOM 769 O O . ALA A 1 100 ? 20.767 4.764 -13.077 1.00 58.97 100 ALA A O 1
ATOM 770 N N . ASN A 1 101 ? 18.822 3.739 -12.562 1.00 60.16 101 ASN A N 1
ATOM 771 C CA . ASN A 1 101 ? 19.280 2.758 -11.554 1.00 60.16 101 ASN A CA 1
ATOM 772 C C . ASN A 1 101 ? 19.441 3.273 -10.114 1.00 60.16 101 ASN A C 1
ATOM 774 O O . ASN A 1 101 ? 20.012 2.567 -9.278 1.00 60.16 101 ASN A O 1
ATOM 778 N N . ASN A 1 102 ? 18.933 4.460 -9.778 1.00 79.56 102 ASN A N 1
ATOM 779 C CA . ASN A 1 102 ? 18.909 4.896 -8.379 1.00 79.56 102 ASN A CA 1
ATOM 780 C C . ASN A 1 102 ? 17.816 4.182 -7.556 1.00 79.56 102 ASN A C 1
ATOM 782 O O . ASN A 1 102 ? 17.848 4.197 -6.331 1.00 79.56 102 ASN A O 1
ATOM 786 N N . HIS A 1 103 ? 16.885 3.485 -8.208 1.00 91.00 103 HIS A N 1
ATOM 787 C CA . HIS A 1 103 ? 15.842 2.710 -7.549 1.00 91.00 103 HIS A CA 1
ATOM 788 C C . HIS A 1 103 ? 15.955 1.231 -7.891 1.00 91.00 103 HIS A C 1
ATOM 790 O O . HIS A 1 103 ? 15.957 0.847 -9.058 1.00 91.00 103 HIS A O 1
ATOM 796 N N . THR A 1 104 ? 16.101 0.387 -6.871 1.00 93.69 104 THR A N 1
ATOM 797 C CA . THR A 1 104 ? 16.362 -1.045 -7.034 1.00 93.69 104 THR A CA 1
ATOM 798 C C . THR A 1 104 ? 15.304 -1.847 -6.301 1.00 93.69 104 THR A C 1
ATOM 800 O O . THR A 1 104 ? 14.780 -1.399 -5.285 1.00 93.69 104 THR A O 1
ATOM 803 N N . PHE A 1 105 ? 15.072 -3.087 -6.730 1.00 96.00 105 PHE A N 1
ATOM 804 C CA . PHE A 1 105 ? 14.197 -4.006 -5.999 1.00 96.00 105 PHE A CA 1
ATOM 805 C C . PHE A 1 105 ? 14.588 -4.147 -4.514 1.00 96.00 105 PHE A C 1
ATOM 807 O O . PHE A 1 105 ? 13.743 -4.341 -3.647 1.00 96.00 105 PHE A O 1
ATOM 814 N N . SER A 1 106 ? 15.881 -4.023 -4.194 1.00 94.56 106 SER A N 1
ATOM 815 C CA . SER A 1 106 ? 16.356 -4.139 -2.814 1.00 94.56 106 SER A CA 1
ATOM 816 C C . SER A 1 106 ? 15.959 -2.972 -1.909 1.00 94.56 106 SER A C 1
ATOM 818 O O . SER A 1 106 ? 15.895 -3.180 -0.701 1.00 94.56 106 SER A O 1
ATOM 820 N N . HIS A 1 107 ? 15.682 -1.796 -2.478 1.00 93.56 107 HIS A N 1
ATOM 821 C CA . HIS A 1 107 ? 15.167 -0.635 -1.752 1.00 93.56 107 HIS A CA 1
ATOM 822 C C . HIS A 1 107 ? 13.736 -0.919 -1.271 1.00 93.56 107 HIS A C 1
ATOM 824 O O . HIS A 1 107 ? 13.488 -0.964 -0.066 1.00 93.56 107 HIS A O 1
ATOM 830 N N . LEU A 1 108 ? 12.864 -1.325 -2.199 1.00 95.00 108 LEU A N 1
ATOM 831 C CA . LEU A 1 108 ? 11.483 -1.735 -1.913 1.00 95.00 108 LEU A CA 1
ATOM 832 C C . LEU A 1 108 ? 11.390 -2.937 -0.951 1.00 95.00 108 LEU A C 1
ATOM 834 O O . LEU A 1 108 ? 10.470 -3.020 -0.147 1.00 95.00 108 LEU A O 1
ATOM 838 N N . LEU A 1 109 ? 12.337 -3.882 -1.030 1.00 95.94 109 LEU A N 1
ATOM 839 C CA . LEU A 1 109 ? 12.328 -5.125 -0.241 1.00 95.94 109 LEU A CA 1
ATOM 840 C C . LEU A 1 109 ? 12.838 -4.977 1.204 1.00 95.94 109 LEU A C 1
ATOM 842 O O . LEU A 1 109 ? 12.625 -5.875 2.018 1.00 95.94 109 LEU A O 1
ATOM 846 N N . LYS A 1 110 ? 13.653 -3.963 1.501 1.00 90.50 110 LYS A N 1
ATOM 847 C CA . L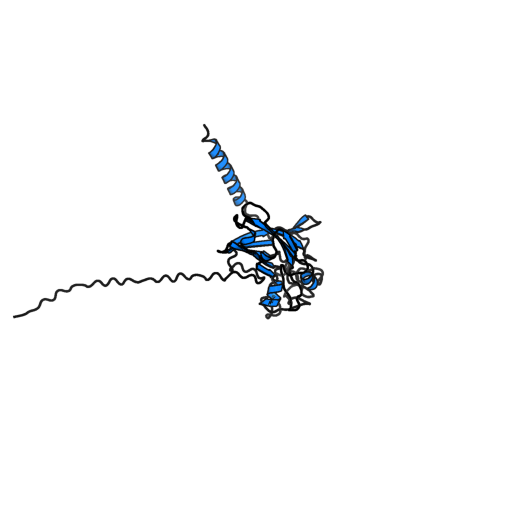YS A 1 110 ? 14.438 -3.931 2.754 1.00 90.50 110 LYS A CA 1
ATOM 848 C C . LYS A 1 110 ? 14.358 -2.627 3.529 1.00 90.50 110 LYS A C 1
ATOM 850 O O . LYS A 1 110 ? 15.066 -2.500 4.520 1.00 90.50 110 LYS A O 1
ATOM 855 N N . SER A 1 111 ? 13.650 -1.637 3.011 1.00 90.00 111 SER A N 1
ATOM 856 C CA . SER A 1 111 ? 13.703 -0.289 3.566 1.00 90.00 111 SER A CA 1
ATOM 857 C C . SER A 1 111 ? 12.333 0.339 3.663 1.00 90.00 111 SER A C 1
ATOM 859 O O . SER A 1 111 ? 12.052 1.032 4.641 1.00 90.00 111 SER A O 1
ATOM 861 N N . ASP A 1 112 ? 11.513 0.138 2.639 1.00 95.81 112 ASP A N 1
ATOM 862 C CA . ASP A 1 112 ? 10.305 0.921 2.499 1.00 95.81 112 ASP A CA 1
ATOM 863 C C . ASP A 1 112 ? 9.203 0.444 3.446 1.00 95.81 112 ASP A C 1
ATOM 865 O O . ASP A 1 112 ? 8.876 -0.745 3.506 1.00 95.81 112 ASP A O 1
ATOM 869 N N . ASN A 1 113 ? 8.642 1.389 4.199 1.00 97.00 113 ASN A N 1
ATOM 870 C CA . ASN A 1 113 ? 7.582 1.139 5.166 1.00 97.00 113 ASN A CA 1
ATOM 871 C C . ASN A 1 113 ? 6.715 2.387 5.390 1.00 97.00 113 ASN A C 1
ATOM 873 O O . ASN A 1 113 ? 7.092 3.510 5.045 1.00 97.00 113 ASN A O 1
ATOM 877 N N . ALA A 1 114 ? 5.532 2.184 5.966 1.00 97.94 114 ALA A N 1
ATOM 878 C CA . ALA A 1 114 ? 4.617 3.268 6.305 1.00 97.94 114 ALA A CA 1
ATOM 879 C C . ALA A 1 114 ? 3.978 3.053 7.678 1.00 97.94 114 ALA A C 1
ATOM 881 O O . ALA A 1 114 ? 3.543 1.947 8.014 1.00 97.94 114 ALA A O 1
ATOM 882 N N . GLN A 1 115 ? 3.911 4.129 8.461 1.00 98.38 115 GLN A N 1
ATOM 883 C CA . GLN A 1 115 ? 3.280 4.172 9.771 1.00 98.38 115 GLN A CA 1
ATOM 884 C C . GLN A 1 115 ? 1.828 4.649 9.675 1.00 98.38 115 GLN A C 1
ATOM 886 O O . GLN A 1 115 ? 1.511 5.644 9.022 1.00 98.38 115 GLN A O 1
ATOM 891 N N . PHE A 1 116 ? 0.952 3.973 10.408 1.00 98.62 116 PHE A N 1
ATOM 892 C CA . PHE A 1 116 ? -0.474 4.236 10.487 1.00 98.62 116 PHE A CA 1
ATOM 893 C C . PHE A 1 116 ? -0.878 4.421 11.942 1.00 98.62 116 PHE A C 1
ATOM 895 O O . PHE A 1 116 ? -0.666 3.541 12.780 1.00 98.62 116 PHE A O 1
ATOM 902 N N . VAL A 1 117 ? -1.506 5.558 12.226 1.00 98.62 117 VAL A N 1
ATOM 903 C CA . VAL A 1 117 ? -1.977 5.918 13.561 1.00 98.62 117 VAL A CA 1
ATOM 904 C C . VAL A 1 117 ? -3.496 5.967 13.547 1.00 98.62 117 VAL A C 1
ATOM 906 O O . VAL A 1 117 ? -4.112 6.767 12.845 1.00 98.62 117 VAL A O 1
ATOM 909 N N . PHE A 1 118 ? -4.104 5.098 14.342 1.00 98.69 118 PHE A N 1
ATOM 910 C CA . PHE A 1 118 ? -5.541 4.948 14.465 1.00 98.69 118 PHE A CA 1
ATOM 911 C C . PHE A 1 118 ? -6.033 5.537 15.776 1.00 98.69 118 PHE A C 1
ATOM 913 O O . PHE A 1 118 ? -5.463 5.305 16.848 1.00 98.69 118 PHE A O 1
ATOM 920 N N . THR A 1 119 ? -7.164 6.222 15.695 1.00 98.69 119 THR A N 1
ATOM 921 C CA . THR A 1 119 ? -7.865 6.786 16.843 1.00 98.69 119 THR A CA 1
ATOM 922 C C . THR A 1 119 ? -9.262 6.194 16.977 1.00 98.69 119 THR A C 1
ATOM 924 O O . THR A 1 119 ? -9.880 5.791 15.988 1.00 98.69 119 THR A O 1
ATOM 927 N N . ASN A 1 120 ? -9.770 6.132 18.206 1.00 98.50 120 ASN A N 1
ATOM 928 C CA . ASN A 1 120 ? -11.185 5.863 18.456 1.00 98.50 120 ASN A CA 1
ATOM 929 C C . ASN A 1 120 ? -12.013 7.159 18.399 1.00 98.50 120 ASN A C 1
ATOM 931 O O . ASN A 1 120 ? -11.449 8.253 18.340 1.00 98.50 120 ASN A O 1
ATOM 935 N N . SER A 1 121 ? -13.346 7.072 18.438 1.00 98.06 121 SER A N 1
ATOM 936 C CA . SER A 1 121 ? -14.212 8.262 18.319 1.00 98.06 121 SER A CA 1
ATOM 937 C C . SER A 1 121 ? -14.109 9.255 19.491 1.00 98.06 121 SER A C 1
ATOM 939 O O . SER A 1 121 ? -14.610 10.373 19.383 1.00 98.06 121 SER A O 1
ATOM 941 N N . ASP A 1 122 ? -13.422 8.894 20.581 1.00 97.94 122 ASP A N 1
ATOM 942 C CA . ASP A 1 122 ? -13.065 9.824 21.665 1.00 97.94 122 ASP A CA 1
ATOM 943 C C . ASP A 1 122 ? -11.779 10.622 21.365 1.00 97.94 122 ASP A C 1
ATOM 945 O O . ASP A 1 122 ? -11.386 11.485 22.151 1.00 97.94 122 ASP A O 1
ATOM 949 N N . GLY A 1 123 ? -11.108 10.335 20.245 1.00 97.25 123 GLY A N 1
ATOM 950 C CA . GLY A 1 123 ? -9.864 10.976 19.817 1.00 97.25 123 GLY A CA 1
ATOM 951 C C . GLY A 1 123 ? -8.596 10.391 20.446 1.00 97.25 123 GLY A C 1
ATOM 952 O O . GLY A 1 123 ? -7.531 10.991 20.324 1.00 97.25 123 GLY A O 1
ATOM 953 N N . ASN A 1 124 ? -8.679 9.241 21.121 1.00 98.12 124 ASN A N 1
ATOM 954 C CA . ASN A 1 124 ? -7.504 8.586 21.695 1.00 98.12 124 ASN A CA 1
ATOM 955 C C . ASN A 1 124 ? -6.828 7.700 20.650 1.00 98.12 124 ASN A C 1
ATOM 957 O O . ASN A 1 124 ? -7.513 6.918 19.990 1.00 98.12 124 ASN A O 1
ATOM 961 N N . THR A 1 125 ? -5.497 7.751 20.555 1.00 98.50 125 THR A N 1
ATOM 962 C CA . THR A 1 125 ? -4.726 6.752 19.803 1.00 98.50 125 THR A CA 1
ATOM 963 C C . THR A 1 125 ? -4.955 5.374 20.409 1.00 98.50 125 THR A C 1
ATOM 965 O O . THR A 1 125 ? -4.759 5.178 21.609 1.00 98.50 125 THR A O 1
ATOM 968 N N . VAL A 1 126 ? -5.377 4.424 19.577 1.00 98.44 126 VAL A N 1
ATOM 969 C CA . VAL A 1 126 ? -5.660 3.043 19.990 1.00 98.44 126 VAL A CA 1
ATOM 970 C C . VAL A 1 126 ? -4.756 2.018 19.322 1.00 98.44 126 VAL A C 1
ATOM 972 O O . VAL A 1 126 ? -4.499 0.966 19.902 1.00 98.44 126 VAL A O 1
ATOM 975 N N . LEU A 1 127 ? -4.223 2.337 18.145 1.00 98.69 127 LEU A N 1
ATOM 976 C CA . LEU A 1 127 ? -3.292 1.490 17.413 1.00 98.69 127 LEU A CA 1
ATOM 977 C C . LEU A 1 127 ? -2.317 2.387 16.647 1.00 98.69 127 LEU A C 1
ATOM 979 O O . LEU A 1 127 ? -2.736 3.335 15.993 1.00 98.69 127 LEU A O 1
ATOM 983 N N . ASP A 1 128 ? -1.029 2.099 16.763 1.00 98.50 128 ASP A N 1
ATOM 984 C CA . ASP A 1 128 ? 0.053 2.777 16.051 1.00 98.50 128 ASP A CA 1
ATOM 985 C C . ASP A 1 128 ? 1.004 1.690 15.548 1.00 98.50 128 ASP A C 1
ATOM 987 O O . ASP A 1 128 ? 1.604 0.965 16.354 1.00 98.50 128 ASP A O 1
ATOM 991 N N . ILE A 1 129 ? 1.045 1.513 14.229 1.00 98.25 129 ILE A N 1
ATOM 992 C CA . ILE A 1 129 ? 1.732 0.403 13.569 1.00 98.25 129 ILE A CA 1
ATOM 993 C C . ILE A 1 129 ? 2.515 0.872 12.356 1.00 98.25 129 ILE A C 1
ATOM 995 O O . ILE A 1 129 ? 2.083 1.772 11.646 1.00 98.25 129 ILE A O 1
ATOM 999 N N . THR A 1 130 ? 3.609 0.180 12.072 1.00 98.44 130 THR A N 1
ATOM 1000 C CA . THR A 1 130 ? 4.386 0.325 10.841 1.00 98.44 130 THR A CA 1
ATOM 1001 C C . THR A 1 130 ? 4.259 -0.955 10.030 1.00 98.44 130 THR A C 1
ATOM 1003 O O . THR A 1 130 ? 4.430 -2.049 10.576 1.00 98.44 130 THR A O 1
ATOM 1006 N N . LEU A 1 131 ? 3.941 -0.822 8.744 1.00 98.25 131 LEU A N 1
ATOM 1007 C CA . LEU A 1 131 ? 3.863 -1.922 7.787 1.00 98.25 131 LEU A CA 1
ATOM 1008 C C . LEU A 1 131 ? 5.050 -1.878 6.833 1.00 98.25 131 LEU A C 1
ATOM 1010 O O . LEU A 1 131 ? 5.324 -0.826 6.259 1.00 98.25 131 LEU A O 1
ATOM 1014 N N . ASP A 1 132 ? 5.677 -3.030 6.605 1.00 97.75 132 ASP A N 1
ATOM 1015 C CA . ASP A 1 132 ? 6.703 -3.157 5.571 1.00 97.75 132 ASP A CA 1
ATOM 1016 C C . ASP A 1 132 ? 6.075 -3.250 4.194 1.00 97.75 132 ASP A C 1
ATOM 1018 O O . ASP A 1 132 ? 5.075 -3.947 3.994 1.00 97.75 132 ASP A O 1
ATOM 1022 N N . TYR A 1 133 ? 6.697 -2.588 3.224 1.00 98.12 133 TYR A N 1
ATOM 1023 C CA . TYR A 1 133 ? 6.205 -2.598 1.860 1.00 98.12 133 TYR A CA 1
ATOM 1024 C C . TYR A 1 133 ? 6.327 -3.977 1.214 1.00 98.12 133 TYR A C 1
ATOM 1026 O O . TYR A 1 133 ? 5.379 -4.482 0.618 1.00 98.12 133 TYR A O 1
ATOM 1034 N N . LEU A 1 134 ? 7.482 -4.621 1.354 1.00 97.88 134 LEU A N 1
ATOM 1035 C CA . LEU A 1 134 ? 7.705 -5.993 0.923 1.00 97.88 134 LEU A CA 1
ATOM 1036 C C . LEU A 1 134 ? 8.839 -6.592 1.753 1.00 97.88 134 LEU A C 1
ATOM 1038 O O . LEU A 1 134 ? 9.793 -5.908 2.092 1.00 97.88 134 LEU A O 1
ATOM 1042 N N . TYR A 1 135 ? 8.786 -7.889 2.025 1.00 97.19 135 TYR A N 1
ATOM 1043 C CA . TYR A 1 135 ? 9.872 -8.640 2.638 1.00 97.19 135 TYR A CA 1
ATOM 1044 C C . TYR A 1 135 ? 9.932 -10.070 2.099 1.00 97.19 135 TYR A C 1
ATOM 1046 O O . TYR A 1 135 ? 8.974 -10.628 1.554 1.00 97.19 135 TYR A O 1
ATOM 1054 N N . LYS A 1 136 ? 11.104 -10.697 2.239 1.00 96.69 136 LYS A N 1
ATOM 1055 C CA . LYS A 1 136 ? 11.326 -12.077 1.798 1.00 96.69 136 LYS A CA 1
ATOM 1056 C C . LYS A 1 136 ? 10.835 -13.061 2.857 1.00 96.69 136 LYS A C 1
ATOM 1058 O O . LYS A 1 136 ? 11.221 -12.970 4.019 1.00 96.69 136 LYS A O 1
ATOM 1063 N N . THR A 1 137 ? 10.087 -14.075 2.433 1.00 95.44 137 THR A N 1
ATOM 1064 C CA . THR A 1 137 ? 9.721 -15.230 3.268 1.00 95.44 137 THR A CA 1
ATOM 1065 C C . THR A 1 137 ? 10.305 -16.520 2.685 1.00 95.44 137 THR A C 1
ATOM 1067 O O . THR A 1 137 ? 10.729 -16.540 1.524 1.00 95.44 137 THR A O 1
ATOM 1070 N N . PRO A 1 138 ? 10.310 -17.641 3.436 1.00 94.56 138 PRO A N 1
ATOM 1071 C CA . PRO A 1 138 ? 10.650 -18.944 2.863 1.00 94.56 138 PRO A CA 1
ATOM 1072 C C . PRO A 1 138 ? 9.747 -19.350 1.687 1.00 94.56 138 PRO A C 1
ATOM 1074 O O . PRO A 1 138 ? 10.188 -20.100 0.822 1.00 94.56 138 PRO A O 1
ATOM 1077 N N . GLY A 1 139 ? 8.501 -18.859 1.658 1.00 91.25 139 GLY A N 1
ATOM 1078 C CA . GLY A 1 139 ? 7.504 -19.176 0.632 1.00 91.25 139 GLY A CA 1
ATOM 1079 C C . GLY A 1 139 ? 7.505 -18.247 -0.584 1.00 91.25 139 GLY A C 1
ATOM 1080 O O . GLY A 1 139 ? 6.789 -18.528 -1.535 1.00 91.25 139 GLY A O 1
ATOM 1081 N N . GLY A 1 140 ? 8.289 -17.165 -0.583 1.00 95.19 140 GLY A N 1
ATOM 1082 C CA . GLY A 1 140 ? 8.237 -16.164 -1.646 1.00 95.19 140 GLY A CA 1
ATOM 1083 C C . GLY A 1 140 ? 8.483 -14.763 -1.109 1.00 95.19 140 GLY A C 1
ATOM 1084 O O . GLY A 1 140 ? 9.523 -14.508 -0.496 1.00 95.19 140 GLY A O 1
ATOM 1085 N N . TYR A 1 141 ? 7.548 -13.866 -1.381 1.00 97.12 141 TYR A N 1
ATOM 1086 C CA . TYR A 1 141 ? 7.520 -12.500 -0.873 1.00 97.12 141 TYR A CA 1
ATOM 1087 C C . TYR A 1 141 ? 6.184 -12.263 -0.173 1.00 97.12 141 TYR A C 1
ATOM 1089 O O . TYR A 1 141 ? 5.232 -13.001 -0.404 1.00 97.12 141 TYR A O 1
ATOM 1097 N N . SER A 1 142 ? 6.153 -11.306 0.738 1.00 97.06 142 SER A N 1
ATOM 1098 C CA . SER A 1 142 ? 4.976 -10.927 1.521 1.00 97.06 142 SER A CA 1
ATOM 1099 C C . SER A 1 142 ? 5.133 -9.464 1.901 1.00 97.06 142 SER A C 1
ATOM 1101 O O . SER A 1 142 ? 6.246 -8.942 1.844 1.00 97.06 142 SER A O 1
ATOM 1103 N N . SER A 1 143 ? 4.060 -8.819 2.329 1.00 97.19 143 SER A N 1
ATOM 1104 C CA . SER A 1 143 ? 4.106 -7.456 2.853 1.00 97.19 143 SER A CA 1
ATOM 1105 C C . SER A 1 143 ? 3.428 -7.333 4.217 1.00 97.19 143 SER A C 1
ATOM 1107 O O . SER A 1 143 ? 2.915 -8.307 4.780 1.00 97.19 143 SER A O 1
ATOM 1109 N N . GLY A 1 144 ? 3.488 -6.130 4.780 1.00 96.19 144 GLY A N 1
ATOM 1110 C CA . GLY A 1 144 ? 2.690 -5.742 5.925 1.00 96.19 144 GLY A CA 1
ATOM 1111 C C . GLY A 1 144 ? 3.327 -6.041 7.274 1.00 96.19 144 GLY A C 1
ATOM 1112 O O . GLY A 1 144 ? 4.543 -5.960 7.459 1.00 96.19 144 GLY A O 1
ATOM 1113 N N . ILE A 1 145 ? 2.485 -6.355 8.262 1.00 95.56 145 ILE A N 1
ATOM 1114 C CA . ILE A 1 145 ? 2.886 -6.312 9.676 1.00 95.56 145 ILE A CA 1
ATOM 1115 C C . ILE A 1 145 ? 3.910 -7.402 10.017 1.00 95.56 145 ILE A C 1
ATOM 1117 O O . ILE A 1 145 ? 4.618 -7.296 11.013 1.00 95.56 145 ILE A O 1
ATOM 1121 N N . GLY A 1 146 ? 3.991 -8.460 9.202 1.00 94.56 146 GLY A N 1
ATOM 1122 C CA . GLY A 1 146 ? 4.896 -9.604 9.333 1.00 94.56 146 GLY A CA 1
ATOM 1123 C C . GLY A 1 146 ? 6.382 -9.310 9.127 1.00 94.56 146 GLY A C 1
ATOM 1124 O O . GLY A 1 146 ? 7.201 -10.157 9.490 1.00 94.56 146 GLY A O 1
ATOM 1125 N N . GLY A 1 147 ? 6.709 -8.155 8.552 1.00 95.19 147 GLY A N 1
ATOM 1126 C CA . GLY A 1 147 ? 8.046 -7.854 8.066 1.00 95.19 147 GLY A CA 1
ATOM 1127 C C . GLY A 1 147 ? 9.083 -7.512 9.145 1.00 95.19 147 GLY A C 1
ATOM 1128 O O . GLY A 1 147 ? 8.738 -7.368 10.322 1.00 95.19 147 GLY A O 1
ATOM 1129 N N . PRO A 1 148 ? 10.375 -7.476 8.767 1.00 95.00 148 PRO A N 1
ATOM 1130 C CA . PRO A 1 148 ? 11.486 -7.168 9.666 1.00 95.00 148 PRO A CA 1
ATOM 1131 C C . PRO A 1 148 ? 11.484 -5.741 10.236 1.00 95.00 148 PRO A C 1
ATOM 1133 O O . PRO A 1 148 ? 11.929 -5.582 11.374 1.00 95.00 148 PRO A O 1
ATOM 1136 N N . ASP A 1 149 ? 11.007 -4.746 9.486 1.00 93.25 149 ASP A N 1
ATOM 1137 C CA . ASP A 1 149 ? 10.949 -3.338 9.909 1.00 93.25 149 ASP A CA 1
ATOM 1138 C C . ASP A 1 149 ? 9.539 -2.941 10.393 1.00 93.25 149 ASP A C 1
ATOM 1140 O O . ASP A 1 149 ? 9.334 -1.871 10.974 1.00 93.25 149 ASP A O 1
ATOM 1144 N N . ALA A 1 150 ? 8.575 -3.858 10.271 1.00 94.50 150 ALA A N 1
ATOM 1145 C CA . ALA A 1 150 ? 7.232 -3.690 10.789 1.00 94.50 150 ALA A CA 1
ATOM 1146 C C . ALA A 1 150 ? 7.217 -3.628 12.326 1.00 94.50 150 ALA A C 1
ATOM 1148 O O . ALA A 1 150 ? 7.797 -4.461 13.033 1.00 94.50 150 ALA A O 1
ATOM 1149 N N . ALA A 1 151 ? 6.471 -2.668 12.868 1.00 97.00 151 ALA A N 1
ATOM 1150 C CA . ALA A 1 151 ? 6.469 -2.356 14.293 1.00 97.00 151 ALA A CA 1
ATOM 1151 C C . ALA A 1 151 ? 5.056 -2.101 14.828 1.00 97.00 151 ALA A C 1
ATOM 1153 O O . ALA A 1 151 ? 4.132 -1.780 14.088 1.00 97.00 151 ALA A O 1
ATOM 1154 N N . VAL A 1 152 ? 4.892 -2.242 16.145 1.00 97.69 152 VAL A N 1
ATOM 1155 C CA . VAL A 1 152 ? 3.689 -1.816 16.872 1.00 97.69 152 VAL A CA 1
ATOM 1156 C C . VAL A 1 152 ? 4.145 -0.885 17.984 1.00 97.69 152 VAL A C 1
ATOM 1158 O O . VAL A 1 152 ? 4.691 -1.345 18.989 1.00 97.69 152 VAL A O 1
ATOM 1161 N N . ALA A 1 153 ? 3.955 0.417 17.793 1.00 97.56 153 ALA A N 1
ATOM 1162 C CA . ALA A 1 153 ? 4.304 1.429 18.785 1.00 97.56 153 ALA A CA 1
ATOM 1163 C C . ALA A 1 153 ? 3.248 1.491 19.903 1.00 97.56 153 ALA A C 1
ATOM 1165 O O . ALA A 1 153 ? 3.579 1.670 21.077 1.00 97.56 153 ALA A O 1
ATOM 1166 N N . PHE A 1 154 ? 1.974 1.292 19.548 1.00 97.62 154 PHE A N 1
ATOM 1167 C CA . PHE A 1 154 ? 0.844 1.274 20.475 1.00 97.62 154 PHE A CA 1
ATOM 1168 C C . PHE A 1 154 ? -0.242 0.296 20.004 1.00 97.62 154 PHE A C 1
ATOM 1170 O O . PHE A 1 154 ? -0.423 0.094 18.809 1.00 97.62 154 PHE A O 1
ATOM 1177 N N . GLY A 1 155 ? -0.998 -0.289 20.936 1.00 97.56 155 GLY A N 1
ATOM 1178 C CA . GLY A 1 155 ? -2.069 -1.245 20.630 1.00 97.56 155 GLY A CA 1
ATOM 1179 C C . GLY A 1 155 ? -1.590 -2.699 20.564 1.00 97.56 155 GLY A C 1
ATOM 1180 O O . GLY A 1 155 ? -0.611 -3.073 21.213 1.00 97.56 155 GLY A O 1
ATOM 1181 N N . GLN A 1 156 ? -2.315 -3.548 19.831 1.00 97.56 156 GLN A N 1
ATOM 1182 C CA . GLN A 1 156 ? -2.007 -4.976 19.706 1.00 97.56 156 GLN A CA 1
ATOM 1183 C C . GLN A 1 156 ? -1.860 -5.392 18.244 1.00 97.56 156 GLN A C 1
ATOM 1185 O O . GLN A 1 156 ? -2.721 -5.122 17.413 1.00 97.56 156 GLN A O 1
ATOM 1190 N N . ARG A 1 157 ? -0.793 -6.141 17.946 1.00 96.88 157 ARG A N 1
ATOM 1191 C CA . ARG A 1 157 ? -0.500 -6.652 16.597 1.00 96.88 157 ARG A CA 1
ATOM 1192 C C . ARG A 1 157 ? -1.622 -7.510 16.009 1.00 96.88 157 ARG A C 1
ATOM 1194 O O . ARG A 1 157 ? -1.863 -7.460 14.815 1.00 96.88 157 ARG A O 1
ATOM 1201 N N . ASN A 1 158 ? -2.293 -8.303 16.841 1.00 97.50 158 ASN A N 1
ATOM 1202 C CA . ASN A 1 158 ? -3.383 -9.192 16.424 1.00 97.50 158 ASN A CA 1
ATOM 1203 C C . ASN A 1 158 ? -4.673 -8.447 16.042 1.00 97.50 158 ASN A C 1
ATOM 1205 O O . ASN A 1 158 ? -5.621 -9.088 15.599 1.00 97.50 158 ASN A O 1
ATOM 1209 N N . TRP A 1 159 ? -4.730 -7.126 16.231 1.00 98.38 159 TRP A N 1
ATOM 1210 C CA . TRP A 1 159 ? -5.797 -6.305 15.674 1.00 98.38 159 TRP A CA 1
ATOM 1211 C C . TRP A 1 159 ? -5.585 -6.003 14.196 1.00 98.38 159 TRP A C 1
ATOM 1213 O O . TRP A 1 159 ? -6.551 -5.648 13.537 1.00 98.38 159 TRP A O 1
ATOM 1223 N N . VAL A 1 160 ? -4.376 -6.185 13.662 1.00 98.25 160 VAL A N 1
ATOM 1224 C CA . VAL A 1 160 ? -4.154 -6.229 12.215 1.00 98.25 160 VAL A CA 1
ATOM 1225 C C . VAL A 1 160 ? -4.594 -7.609 11.739 1.00 98.25 160 VAL A C 1
ATOM 1227 O O . VAL A 1 160 ? -3.917 -8.608 11.985 1.00 98.25 160 VAL A O 1
ATOM 1230 N N . LEU A 1 161 ? -5.784 -7.664 11.147 1.00 97.88 161 LEU A N 1
ATOM 1231 C CA . LEU A 1 161 ? -6.402 -8.894 10.658 1.00 97.88 161 LEU A CA 1
ATOM 1232 C C . LEU A 1 161 ? -5.829 -9.310 9.308 1.00 97.88 161 LEU A C 1
ATOM 1234 O O . LEU A 1 161 ? -5.713 -10.505 9.051 1.00 97.88 161 LEU A O 1
ATOM 1238 N N . ASP A 1 162 ? -5.484 -8.327 8.479 1.00 97.50 162 ASP A N 1
ATOM 1239 C CA . ASP A 1 162 ? -4.854 -8.536 7.182 1.00 97.50 162 ASP A CA 1
ATOM 1240 C C . ASP A 1 162 ? -4.010 -7.321 6.784 1.00 97.50 162 ASP A C 1
ATOM 1242 O O . ASP A 1 162 ? -4.257 -6.210 7.270 1.00 97.50 162 ASP A O 1
ATOM 1246 N N . SER A 1 163 ? -3.023 -7.527 5.917 1.00 97.50 163 SER A N 1
ATOM 1247 C CA . SER A 1 163 ? -2.172 -6.465 5.376 1.00 97.50 163 SER A CA 1
ATOM 1248 C C . SER A 1 163 ? -1.532 -6.888 4.061 1.00 97.50 163 SER A C 1
ATOM 1250 O O . SER A 1 163 ? -0.981 -7.985 3.992 1.00 97.50 163 SER A O 1
ATOM 1252 N N . ALA A 1 164 ? -1.537 -5.992 3.079 1.00 97.75 164 ALA A N 1
ATOM 1253 C CA . ALA A 1 164 ? -0.987 -6.223 1.752 1.00 97.75 164 ALA A CA 1
ATOM 1254 C C . ALA A 1 164 ? -0.355 -4.941 1.172 1.00 97.75 164 ALA A C 1
ATOM 1256 O O . ALA A 1 164 ? -0.550 -3.839 1.694 1.00 97.75 164 ALA A O 1
ATOM 1257 N N . SER A 1 165 ? 0.392 -5.071 0.078 1.00 98.44 165 SER A N 1
ATOM 1258 C CA . SER A 1 165 ? 0.962 -3.948 -0.668 1.00 98.44 165 SER A CA 1
ATOM 1259 C C . SER A 1 165 ? 0.853 -4.174 -2.169 1.00 98.44 165 SER A C 1
ATOM 1261 O O . SER A 1 165 ? 0.734 -5.304 -2.635 1.00 98.44 165 SER A O 1
ATOM 1263 N N . SER A 1 166 ? 0.957 -3.119 -2.964 1.00 98.38 166 SER A N 1
ATOM 1264 C CA . SER A 1 166 ? 0.849 -3.248 -4.426 1.00 98.38 166 SER A CA 1
ATOM 1265 C C . SER A 1 166 ? 1.943 -4.109 -5.062 1.00 98.38 166 SER A C 1
ATOM 1267 O O . SER A 1 166 ? 1.721 -4.708 -6.112 1.00 98.38 166 SER A O 1
ATOM 1269 N N . LEU A 1 167 ? 3.128 -4.208 -4.447 1.00 97.81 167 LEU A N 1
ATOM 1270 C CA . LEU A 1 167 ? 4.168 -5.106 -4.955 1.00 97.81 167 LEU A CA 1
ATOM 1271 C C . LEU A 1 167 ? 3.919 -6.560 -4.530 1.00 97.81 167 LEU A C 1
ATOM 1273 O O . LEU A 1 167 ? 4.243 -7.477 -5.285 1.00 97.81 167 LEU A O 1
ATOM 1277 N N . ASP A 1 168 ? 3.296 -6.764 -3.365 1.00 97.69 168 ASP A N 1
ATOM 1278 C CA . ASP A 1 168 ? 2.733 -8.054 -2.951 1.00 97.69 168 ASP A CA 1
ATOM 1279 C C . ASP A 1 168 ? 1.675 -8.522 -3.961 1.00 97.69 168 ASP A C 1
ATOM 1281 O O . ASP A 1 168 ? 1.777 -9.627 -4.489 1.00 97.69 168 ASP A O 1
ATOM 1285 N N . TYR A 1 169 ? 0.750 -7.634 -4.342 1.00 98.25 169 TYR A N 1
ATOM 1286 C CA . TYR A 1 169 ? -0.259 -7.882 -5.374 1.00 98.25 169 TYR A CA 1
ATOM 1287 C C . TYR A 1 169 ? 0.369 -8.299 -6.711 1.00 98.25 169 TYR A C 1
ATOM 1289 O O . TYR A 1 169 ? 0.062 -9.370 -7.244 1.00 98.25 169 TYR A O 1
ATOM 1297 N N . ASN A 1 170 ? 1.320 -7.507 -7.224 1.00 98.50 170 ASN A N 1
ATOM 1298 C CA . ASN A 1 170 ? 2.029 -7.826 -8.466 1.00 98.50 170 ASN A CA 1
ATOM 1299 C C . ASN A 1 170 ? 2.671 -9.225 -8.415 1.00 98.50 170 ASN A C 1
ATOM 1301 O O . ASN A 1 170 ? 2.625 -9.967 -9.394 1.00 98.50 170 ASN A O 1
ATOM 1305 N N . PHE A 1 171 ? 3.257 -9.617 -7.282 1.00 98.31 171 PHE A N 1
ATOM 1306 C CA . PHE A 1 171 ? 3.986 -10.883 -7.169 1.00 98.31 171 PHE A CA 1
ATOM 1307 C C . PHE A 1 171 ? 3.086 -12.085 -6.898 1.00 98.31 171 PHE A C 1
ATOM 1309 O O . PHE A 1 171 ? 3.296 -13.148 -7.483 1.00 98.31 171 PHE A O 1
ATOM 1316 N N . ASN A 1 172 ? 2.121 -11.941 -5.996 1.00 97.69 172 ASN A N 1
ATOM 1317 C CA . ASN A 1 172 ? 1.375 -13.060 -5.432 1.00 97.69 172 ASN A CA 1
ATOM 1318 C C . ASN A 1 172 ? -0.042 -13.188 -6.002 1.00 97.69 172 ASN A C 1
ATOM 1320 O O . ASN A 1 172 ? -0.575 -14.299 -6.003 1.00 97.69 172 ASN A O 1
ATOM 1324 N N . VAL A 1 173 ? -0.627 -12.104 -6.524 1.00 96.81 173 VAL A N 1
ATOM 1325 C CA . VAL A 1 173 ? -1.937 -12.131 -7.196 1.00 96.81 173 VAL A CA 1
ATOM 1326 C C . VAL A 1 173 ? -1.765 -12.226 -8.710 1.00 96.81 173 VAL A C 1
ATOM 1328 O O . VAL A 1 173 ? -2.321 -13.138 -9.323 1.00 96.81 173 VAL A O 1
ATOM 1331 N N . LEU A 1 174 ? -0.952 -11.348 -9.309 1.00 97.56 174 LEU A N 1
ATOM 1332 C CA . LEU A 1 174 ? -0.712 -11.359 -10.761 1.00 97.56 174 LEU A CA 1
ATOM 1333 C C . LEU A 1 174 ? 0.342 -12.394 -11.190 1.00 97.56 174 LEU A C 1
ATOM 1335 O O . LEU A 1 174 ? 0.325 -12.873 -12.321 1.00 97.56 174 LEU A O 1
ATOM 1339 N N . GLY A 1 175 ? 1.243 -12.786 -10.282 1.00 97.62 175 GLY A N 1
ATOM 1340 C CA . GLY A 1 175 ? 2.304 -13.761 -10.560 1.00 97.62 175 GLY A CA 1
ATOM 1341 C C . GLY A 1 175 ? 3.562 -13.170 -11.209 1.00 97.62 175 GLY A C 1
ATOM 1342 O O . GLY A 1 175 ? 4.461 -13.919 -11.603 1.00 97.62 175 GLY A O 1
ATOM 1343 N N . HIS A 1 176 ? 3.667 -11.842 -11.287 1.00 97.44 176 HIS A N 1
ATOM 1344 C CA . HIS A 1 176 ? 4.761 -11.109 -11.928 1.00 97.44 176 HIS A CA 1
ATOM 1345 C C . HIS A 1 176 ? 5.974 -10.966 -11.002 1.00 97.44 176 HIS A C 1
ATOM 1347 O O . HIS A 1 176 ? 6.343 -9.873 -10.576 1.00 97.44 176 HIS A O 1
ATOM 1353 N N . VAL A 1 177 ? 6.614 -12.083 -10.650 1.00 97.50 177 VAL A N 1
ATOM 1354 C CA . VAL A 1 177 ? 7.760 -12.076 -9.726 1.00 97.50 177 VAL A CA 1
ATOM 1355 C C . VAL A 1 177 ? 9.042 -11.629 -10.438 1.00 97.50 177 VAL A C 1
ATOM 1357 O O . VAL A 1 177 ? 9.782 -12.443 -10.995 1.00 97.50 177 VAL A O 1
ATOM 1360 N N . LEU A 1 178 ? 9.333 -10.329 -10.371 1.00 97.62 178 LEU A N 1
ATOM 1361 C CA . LEU A 1 178 ? 10.496 -9.696 -10.996 1.00 97.62 178 LEU A CA 1
ATOM 1362 C C . LEU A 1 178 ? 11.437 -9.110 -9.935 1.00 97.62 178 LEU A C 1
ATOM 1364 O O . LEU A 1 178 ? 11.101 -8.172 -9.233 1.00 97.62 178 LEU A O 1
ATOM 1368 N N . THR A 1 179 ? 12.638 -9.667 -9.772 1.00 97.00 179 THR A N 1
ATOM 1369 C CA . THR A 1 179 ? 13.521 -9.306 -8.637 1.00 97.00 179 THR A CA 1
ATOM 1370 C C . THR A 1 179 ? 14.764 -8.515 -9.040 1.00 97.00 179 THR A C 1
ATOM 1372 O O . THR A 1 179 ? 15.689 -8.381 -8.236 1.00 97.00 179 THR A O 1
ATOM 1375 N N . VAL A 1 180 ? 14.834 -8.070 -10.296 1.00 95.50 180 VAL A N 1
ATOM 1376 C CA . VAL A 1 180 ? 15.971 -7.316 -10.848 1.00 95.50 180 VAL A CA 1
ATOM 1377 C C . VAL A 1 180 ? 15.463 -6.011 -11.439 1.00 95.50 180 VAL A C 1
ATOM 1379 O O . VAL A 1 180 ? 15.745 -4.954 -10.881 1.00 95.50 180 VAL A O 1
ATOM 1382 N N . ASP A 1 181 ? 14.646 -6.115 -12.484 1.00 96.38 181 ASP A N 1
ATOM 1383 C CA . ASP A 1 181 ? 14.046 -4.989 -13.191 1.00 96.38 181 ASP A CA 1
ATOM 1384 C C . ASP A 1 181 ? 12.524 -5.132 -13.160 1.00 96.38 181 ASP A C 1
ATOM 1386 O O . ASP A 1 181 ? 12.010 -6.241 -13.323 1.00 96.38 181 ASP A O 1
ATOM 1390 N N . SER A 1 182 ? 11.805 -4.028 -12.961 1.00 96.69 182 SER A N 1
ATOM 1391 C CA . SER A 1 182 ? 10.360 -3.976 -13.217 1.00 96.69 182 SER A CA 1
ATOM 1392 C C . SER A 1 182 ? 10.085 -4.156 -14.720 1.00 96.69 182 SER A C 1
ATOM 1394 O O . SER A 1 182 ? 11.031 -4.116 -15.514 1.00 96.69 182 SER A O 1
ATOM 1396 N N . PRO A 1 183 ? 8.826 -4.322 -15.163 1.00 97.69 183 PRO A N 1
ATOM 1397 C CA . PRO A 1 183 ? 8.525 -4.390 -16.591 1.00 97.69 183 PRO A CA 1
ATOM 1398 C C . PRO A 1 183 ? 9.059 -3.168 -17.348 1.00 97.69 183 PRO A C 1
ATOM 1400 O O . PRO A 1 183 ? 9.048 -2.054 -16.823 1.00 97.69 183 PRO A O 1
ATOM 1403 N N . GLU A 1 184 ? 9.529 -3.380 -18.577 1.00 96.38 184 GLU A N 1
ATOM 1404 C CA . GLU A 1 184 ? 9.930 -2.287 -19.466 1.00 96.38 184 GLU A CA 1
ATOM 1405 C C . GLU A 1 184 ? 8.706 -1.437 -19.824 1.00 96.38 184 GLU A C 1
ATOM 1407 O O . GLU A 1 184 ? 7.632 -1.976 -20.113 1.00 96.38 184 GLU A O 1
ATOM 1412 N N . THR A 1 185 ? 8.866 -0.114 -19.820 1.00 95.38 185 THR A N 1
A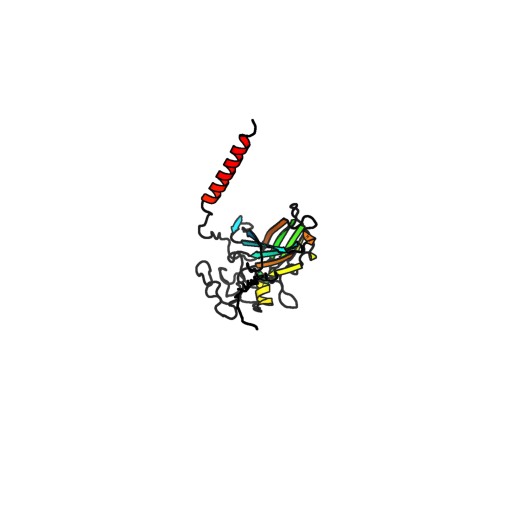TOM 1413 C CA . THR A 1 185 ? 7.809 0.849 -20.136 1.00 95.38 185 THR A CA 1
ATOM 1414 C C . THR A 1 185 ? 8.119 1.648 -21.401 1.00 95.38 185 THR A C 1
ATOM 1416 O O . THR A 1 185 ? 9.248 1.673 -21.888 1.00 95.38 185 THR A O 1
ATOM 1419 N N . LEU A 1 186 ? 7.105 2.313 -21.964 1.00 94.25 186 LEU A N 1
ATOM 1420 C CA . LEU A 1 186 ? 7.253 3.128 -23.176 1.00 94.25 186 LEU A CA 1
ATOM 1421 C C . LEU A 1 186 ? 8.080 4.411 -22.971 1.00 94.25 186 LEU A C 1
ATOM 1423 O O . LEU A 1 186 ? 8.534 4.990 -23.959 1.00 94.25 186 LEU A O 1
ATOM 1427 N N . GLY A 1 187 ? 8.302 4.833 -21.723 1.00 90.00 187 GLY A N 1
ATOM 1428 C CA . GLY A 1 187 ? 9.059 6.036 -21.387 1.00 90.00 187 GLY A CA 1
ATOM 1429 C C . GLY A 1 187 ? 9.616 5.996 -19.965 1.00 90.00 187 GLY A C 1
ATOM 1430 O O . GLY A 1 187 ? 9.112 5.270 -19.115 1.00 90.00 187 GLY A O 1
ATOM 1431 N N . THR A 1 188 ? 10.655 6.790 -19.704 1.00 88.12 188 THR A N 1
ATOM 1432 C CA . THR A 1 188 ? 11.389 6.805 -18.422 1.00 88.12 188 THR A CA 1
ATOM 1433 C C . THR A 1 188 ? 11.135 8.057 -17.576 1.00 88.12 188 THR A C 1
ATOM 1435 O O . THR A 1 188 ? 11.621 8.139 -16.452 1.00 88.12 188 THR A O 1
ATOM 1438 N N . ASP A 1 189 ? 10.384 9.034 -18.091 1.00 87.75 189 ASP A N 1
ATOM 1439 C CA . ASP A 1 189 ? 10.048 10.287 -17.400 1.00 87.75 189 ASP A CA 1
ATOM 1440 C C . ASP A 1 189 ? 8.572 10.627 -17.622 1.00 87.75 189 ASP A C 1
ATOM 1442 O O . ASP A 1 189 ? 8.158 11.028 -18.714 1.00 87.75 189 ASP A O 1
ATOM 1446 N N . SER A 1 190 ? 7.770 10.480 -16.571 1.00 88.69 190 SER A N 1
ATOM 1447 C CA . SER A 1 190 ? 6.327 10.714 -16.630 1.00 88.69 190 SER A CA 1
ATOM 1448 C C . SER A 1 190 ? 5.961 12.196 -16.704 1.00 88.69 190 SER A C 1
ATOM 1450 O O . SER A 1 190 ? 4.840 12.541 -17.087 1.00 88.69 190 SER A O 1
ATOM 1452 N N . ARG A 1 191 ? 6.909 13.100 -16.414 1.00 84.94 191 ARG A N 1
ATOM 1453 C CA . ARG A 1 191 ? 6.703 14.552 -16.555 1.00 84.94 191 ARG A CA 1
ATOM 1454 C C . ARG A 1 191 ? 6.653 14.975 -18.019 1.00 84.94 191 ARG A C 1
ATOM 1456 O O . ARG A 1 191 ? 6.071 16.015 -18.335 1.00 84.94 191 ARG A O 1
ATOM 1463 N N . THR A 1 192 ? 7.282 14.203 -18.904 1.00 87.12 192 THR A N 1
ATOM 1464 C CA . THR A 1 192 ? 7.394 14.519 -20.333 1.00 87.12 192 THR A CA 1
ATOM 1465 C C . THR A 1 192 ? 6.708 13.502 -21.241 1.00 87.12 192 THR A C 1
ATOM 1467 O O . THR A 1 192 ? 6.315 13.876 -22.349 1.00 87.12 192 THR A O 1
ATOM 1470 N N . ASP A 1 193 ? 6.484 12.270 -20.775 1.00 86.56 193 ASP A N 1
ATOM 1471 C CA . ASP A 1 193 ? 5.753 11.235 -21.505 1.00 86.56 193 ASP A CA 1
ATOM 1472 C C . ASP A 1 193 ? 4.523 10.735 -20.720 1.00 86.56 193 ASP A C 1
ATOM 1474 O O . ASP A 1 193 ? 4.665 10.026 -19.722 1.00 86.56 193 ASP A O 1
ATOM 1478 N N . PRO A 1 194 ? 3.290 11.022 -21.184 1.00 86.56 194 PRO A N 1
ATOM 1479 C CA . PRO A 1 194 ? 2.079 10.525 -20.533 1.00 86.56 194 PRO A CA 1
ATOM 1480 C C . PRO A 1 194 ? 1.941 8.993 -20.570 1.00 86.56 194 PRO A C 1
ATOM 1482 O O . PRO A 1 194 ? 1.120 8.448 -19.835 1.00 86.56 194 PRO A O 1
ATOM 1485 N N . ASN A 1 195 ? 2.712 8.293 -21.409 1.00 89.88 195 ASN A N 1
ATOM 1486 C CA . ASN A 1 195 ? 2.712 6.833 -21.496 1.00 89.88 195 ASN A CA 1
ATOM 1487 C C . ASN A 1 195 ? 3.867 6.186 -20.716 1.00 89.88 195 ASN A C 1
ATOM 1489 O O . ASN A 1 195 ? 4.059 4.977 -20.840 1.00 89.88 195 ASN A O 1
ATOM 1493 N N . ALA A 1 196 ? 4.617 6.937 -19.899 1.00 90.81 196 ALA A N 1
ATOM 1494 C CA . ALA A 1 196 ? 5.770 6.407 -19.164 1.00 90.81 196 ALA A CA 1
ATOM 1495 C C . ALA A 1 196 ? 5.431 5.220 -18.239 1.00 90.81 196 ALA A C 1
ATOM 1497 O O . ALA A 1 196 ? 6.293 4.403 -17.950 1.00 90.81 196 ALA A O 1
ATOM 1498 N N . TYR A 1 197 ? 4.166 5.073 -17.833 1.00 93.06 197 TYR A N 1
ATOM 1499 C CA . TYR A 1 197 ? 3.657 3.935 -17.054 1.00 93.06 197 TYR A CA 1
ATOM 1500 C C . TYR A 1 197 ? 2.846 2.932 -17.895 1.00 93.06 197 TYR A C 1
ATOM 1502 O O . TYR A 1 197 ? 1.978 2.232 -17.386 1.00 93.06 197 TYR A O 1
ATOM 1510 N N . THR A 1 198 ? 3.085 2.874 -19.204 1.00 95.38 198 THR A N 1
ATOM 1511 C CA . THR A 1 198 ? 2.549 1.829 -20.087 1.00 95.38 198 THR A CA 1
ATOM 1512 C C . THR A 1 198 ? 3.647 0.813 -20.362 1.00 95.38 198 THR A C 1
ATOM 1514 O O . THR A 1 198 ? 4.726 1.196 -20.812 1.00 95.38 198 THR A O 1
ATOM 1517 N N . THR A 1 199 ? 3.385 -0.468 -20.109 1.00 97.00 199 THR A N 1
ATOM 1518 C CA . THR A 1 199 ? 4.353 -1.545 -20.348 1.00 97.00 199 THR A CA 1
ATOM 1519 C C . THR A 1 199 ? 4.524 -1.846 -21.838 1.00 97.00 199 THR A C 1
ATOM 1521 O O . THR A 1 199 ? 3.586 -1.736 -22.630 1.00 97.00 199 THR A O 1
ATOM 1524 N N . VAL A 1 200 ? 5.748 -2.210 -22.233 1.00 97.44 200 VAL A N 1
ATOM 1525 C CA . VAL A 1 200 ? 6.075 -2.647 -23.602 1.00 97.44 200 VAL A CA 1
ATOM 1526 C C . VAL A 1 200 ? 5.532 -4.050 -23.861 1.00 97.44 200 VAL A C 1
ATOM 1528 O O . VAL A 1 200 ? 4.951 -4.314 -24.915 1.00 97.44 200 VAL A O 1
ATOM 1531 N N . ASP A 1 201 ? 5.741 -4.950 -22.902 1.00 96.69 201 ASP A N 1
ATOM 1532 C CA . ASP A 1 201 ? 5.281 -6.330 -22.975 1.00 96.69 201 ASP A CA 1
ATOM 1533 C C . ASP A 1 201 ? 3.836 -6.427 -22.446 1.00 96.69 201 ASP A C 1
ATOM 1535 O O . ASP A 1 201 ? 3.591 -6.108 -21.276 1.00 96.69 201 ASP A O 1
ATOM 1539 N N . PRO A 1 202 ? 2.867 -6.847 -23.286 1.00 95.69 202 PRO A N 1
ATOM 1540 C CA . PRO A 1 202 ? 1.461 -6.924 -22.899 1.00 95.69 202 PRO A CA 1
ATOM 1541 C C . PRO A 1 202 ? 1.185 -7.916 -21.763 1.00 95.69 202 PRO A C 1
ATOM 1543 O O . PRO A 1 202 ? 0.151 -7.769 -21.103 1.00 95.69 202 PRO A O 1
ATOM 1546 N N . ASP A 1 203 ? 2.081 -8.875 -21.503 1.00 96.75 203 ASP A N 1
ATOM 1547 C CA . ASP A 1 203 ? 1.942 -9.814 -20.384 1.00 96.75 203 ASP A CA 1
ATOM 1548 C C . ASP A 1 203 ? 2.012 -9.098 -19.021 1.00 96.75 203 ASP A C 1
ATOM 1550 O O . ASP A 1 203 ? 1.496 -9.623 -18.041 1.00 96.75 203 ASP A O 1
ATOM 1554 N N . TYR A 1 204 ? 2.561 -7.876 -18.967 1.00 97.75 204 TYR A N 1
ATOM 1555 C CA . TYR A 1 204 ? 2.602 -7.023 -17.770 1.00 97.75 204 TYR A CA 1
ATOM 1556 C C . TYR A 1 204 ? 1.670 -5.805 -17.868 1.00 97.75 204 TYR A C 1
ATOM 1558 O O . TYR A 1 204 ? 1.903 -4.783 -17.220 1.00 97.75 204 TYR A O 1
ATOM 1566 N N . SER A 1 205 ? 0.645 -5.840 -18.724 1.00 96.50 205 SER A N 1
ATOM 1567 C CA . SER A 1 205 ? -0.285 -4.707 -18.911 1.00 96.50 205 SER A CA 1
ATOM 1568 C C . SER A 1 205 ? -1.133 -4.372 -17.676 1.00 96.50 205 SER A C 1
ATOM 1570 O O . SER A 1 205 ? -1.706 -3.285 -17.602 1.00 96.50 205 SER A O 1
ATOM 1572 N N . ASP A 1 206 ? -1.184 -5.278 -16.705 1.00 95.94 206 ASP A N 1
ATOM 1573 C CA . ASP A 1 206 ? -1.871 -5.161 -15.419 1.00 95.94 206 ASP A CA 1
ATOM 1574 C C . ASP A 1 206 ? -0.935 -4.808 -14.247 1.00 95.94 206 ASP A C 1
ATOM 1576 O O . ASP A 1 206 ? -1.388 -4.742 -13.106 1.00 95.94 206 ASP A O 1
ATOM 1580 N N . TRP A 1 207 ? 0.351 -4.538 -14.504 1.00 97.75 207 TRP A N 1
ATOM 1581 C CA . TRP A 1 207 ? 1.305 -4.159 -13.461 1.00 97.75 207 TRP A CA 1
ATOM 1582 C C . TRP A 1 207 ? 0.864 -2.899 -12.701 1.00 97.75 207 TRP A C 1
ATOM 1584 O O . TRP A 1 207 ? 0.671 -1.823 -13.276 1.00 97.75 207 TRP A O 1
ATOM 1594 N N . VAL A 1 208 ? 0.775 -3.003 -11.375 1.00 97.25 208 VAL A N 1
ATOM 1595 C CA . VAL A 1 208 ? 0.413 -1.880 -10.506 1.00 97.25 208 VAL A CA 1
ATOM 1596 C C . VAL A 1 208 ? 1.654 -1.040 -10.213 1.00 97.25 208 VAL A C 1
ATOM 1598 O O . VAL A 1 208 ? 2.522 -1.437 -9.434 1.00 97.25 208 VAL A O 1
ATOM 1601 N N . PHE A 1 209 ? 1.735 0.144 -10.826 1.00 96.06 209 PHE A N 1
ATOM 1602 C CA . PHE A 1 209 ? 2.865 1.071 -10.669 1.00 96.06 209 PHE A CA 1
ATOM 1603 C C . PHE A 1 209 ? 2.836 1.909 -9.392 1.00 96.06 209 PHE A C 1
ATOM 1605 O O . PHE A 1 209 ? 3.890 2.303 -8.900 1.00 96.06 209 PHE A O 1
ATOM 1612 N N . HIS A 1 210 ? 1.655 2.205 -8.858 1.00 94.94 210 HIS A N 1
ATOM 1613 C CA . HIS A 1 210 ? 1.545 2.981 -7.626 1.00 94.94 210 HIS A CA 1
ATOM 1614 C C . HIS A 1 210 ? 2.086 2.176 -6.455 1.00 94.94 210 HIS A C 1
ATOM 1616 O O . HIS A 1 210 ? 1.870 0.970 -6.395 1.00 94.94 210 HIS A O 1
ATOM 1622 N N . MET A 1 211 ? 2.737 2.857 -5.516 1.00 96.00 211 MET A N 1
ATOM 1623 C CA . MET A 1 211 ? 3.089 2.271 -4.234 1.00 96.00 211 MET A CA 1
ATOM 1624 C C . MET A 1 211 ? 1.900 2.415 -3.280 1.00 96.00 211 MET A C 1
ATOM 1626 O O . MET A 1 211 ? 1.505 3.527 -2.919 1.00 96.00 211 MET A O 1
ATOM 1630 N N . MET A 1 212 ? 1.310 1.284 -2.910 1.00 97.69 212 MET A N 1
ATOM 1631 C CA . MET A 1 212 ? 0.098 1.203 -2.105 1.00 97.69 212 MET A CA 1
ATOM 1632 C C . MET A 1 212 ? 0.285 0.261 -0.922 1.00 97.69 212 MET A C 1
ATOM 1634 O O . MET A 1 212 ? 0.965 -0.760 -1.029 1.00 97.69 212 MET A O 1
ATOM 1638 N N . TYR A 1 213 ? -0.369 0.595 0.182 1.00 98.44 213 TYR A N 1
ATOM 1639 C CA . TYR A 1 213 ? -0.507 -0.249 1.361 1.00 98.44 213 TYR A CA 1
ATOM 1640 C C . TYR A 1 213 ? -1.986 -0.445 1.647 1.00 98.44 213 TYR A C 1
ATOM 1642 O O . TYR A 1 213 ? -2.747 0.524 1.640 1.00 98.44 213 TYR A O 1
ATOM 1650 N N . GLU A 1 214 ? -2.370 -1.667 1.980 1.00 97.81 214 GLU A N 1
ATOM 1651 C CA . GLU A 1 214 ? -3.713 -1.992 2.435 1.00 97.81 214 GLU A CA 1
ATOM 1652 C C . GLU A 1 214 ? -3.675 -2.788 3.729 1.00 97.81 214 GLU A C 1
ATOM 1654 O O . GLU A 1 214 ? -2.735 -3.538 3.999 1.00 97.81 214 GLU A O 1
ATOM 1659 N N . MET A 1 215 ? -4.709 -2.628 4.549 1.00 97.38 215 MET A N 1
ATOM 1660 C CA . MET A 1 215 ? -4.879 -3.433 5.751 1.00 97.38 215 MET A CA 1
ATOM 1661 C C . MET A 1 215 ? -6.329 -3.513 6.193 1.00 97.38 215 MET A C 1
ATOM 1663 O O . MET A 1 215 ? -7.136 -2.624 5.914 1.00 97.38 215 MET A O 1
ATOM 1667 N N . LYS A 1 216 ? -6.615 -4.549 6.979 1.00 98.00 216 LYS A N 1
ATOM 1668 C CA . LYS A 1 216 ? -7.856 -4.698 7.729 1.00 98.00 216 LYS A CA 1
ATOM 1669 C C . LYS A 1 216 ? -7.555 -4.680 9.221 1.00 98.00 216 LYS A C 1
ATOM 1671 O O . LYS A 1 216 ? -6.773 -5.494 9.711 1.00 98.00 216 LYS A O 1
ATOM 1676 N N . ILE A 1 217 ? -8.216 -3.793 9.953 1.00 98.56 217 ILE A N 1
ATOM 1677 C CA . ILE A 1 217 ? -8.101 -3.6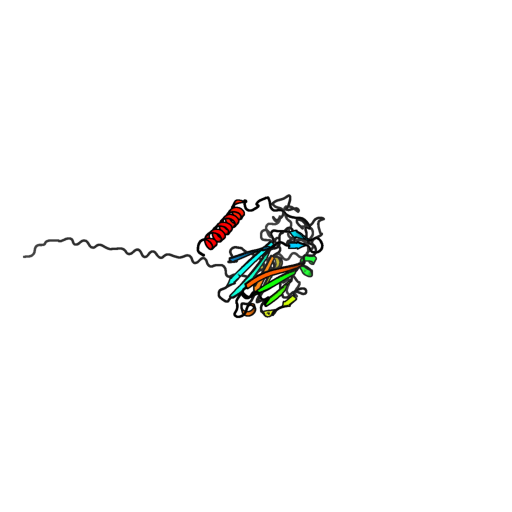45 11.401 1.00 98.56 217 ILE A CA 1
ATOM 1678 C C . ILE A 1 217 ? -9.371 -4.137 12.084 1.00 98.56 217 ILE A C 1
ATOM 1680 O O . ILE A 1 217 ? -10.482 -3.812 11.675 1.00 98.56 217 ILE A O 1
ATOM 1684 N N . SER A 1 218 ? -9.204 -4.901 13.157 1.00 98.50 218 SER A N 1
ATOM 1685 C CA . SER A 1 218 ? -10.308 -5.408 13.959 1.00 98.50 218 SER A CA 1
ATOM 1686 C C . SER A 1 218 ? -11.046 -4.289 14.689 1.00 98.50 218 SER A C 1
ATOM 1688 O O . SER A 1 218 ? -10.416 -3.459 15.350 1.00 98.50 218 SER A O 1
ATOM 1690 N N . ALA A 1 219 ? -12.377 -4.375 14.717 1.00 98.19 219 ALA A N 1
ATOM 1691 C CA . ALA A 1 219 ? -13.251 -3.533 15.535 1.00 98.19 219 ALA A CA 1
ATOM 1692 C C . ALA A 1 219 ? -12.813 -3.461 17.012 1.00 98.19 219 ALA A C 1
ATOM 1694 O O . ALA A 1 219 ? -12.988 -2.449 17.694 1.00 98.19 219 ALA A O 1
ATOM 1695 N N . ALA A 1 220 ? -12.203 -4.541 17.518 1.00 98.31 220 ALA A N 1
ATOM 1696 C CA . ALA A 1 220 ? -11.721 -4.636 18.892 1.00 98.31 220 ALA A CA 1
ATOM 1697 C C . ALA A 1 220 ? -10.656 -3.583 19.241 1.00 98.31 220 ALA A C 1
ATOM 1699 O O . ALA A 1 220 ? -10.553 -3.214 20.413 1.00 98.31 220 ALA A O 1
ATOM 1700 N N . ALA A 1 221 ? -9.902 -3.080 18.255 1.00 98.19 221 ALA A N 1
ATOM 1701 C CA . ALA A 1 221 ? -8.917 -2.021 18.466 1.00 98.19 221 ALA A CA 1
ATOM 1702 C C . ALA A 1 221 ? -9.562 -0.729 18.978 1.00 98.19 221 ALA A C 1
ATOM 1704 O O . ALA A 1 221 ? -8.990 -0.031 19.809 1.00 98.19 221 ALA A O 1
ATOM 1705 N N . PHE A 1 222 ? -10.773 -0.422 18.516 1.00 98.44 222 PHE A N 1
ATOM 1706 C CA . PHE A 1 222 ? -11.430 0.857 18.787 1.00 98.44 222 PHE A CA 1
ATOM 1707 C C . PHE A 1 222 ? -12.275 0.843 20.067 1.00 98.44 222 PHE A C 1
ATOM 1709 O O . PHE A 1 222 ? -12.664 1.896 20.584 1.00 98.44 222 PHE A O 1
ATOM 1716 N N . GLY A 1 223 ? -12.516 -0.350 20.620 1.00 96.88 223 GLY A N 1
ATOM 1717 C CA . GLY A 1 223 ? -13.312 -0.543 21.824 1.00 96.88 223 GLY A CA 1
ATOM 1718 C C . GLY A 1 223 ? -14.760 -0.054 21.667 1.00 96.88 223 GLY A C 1
ATOM 1719 O O . GLY A 1 223 ? -15.252 0.117 20.554 1.00 96.88 223 GLY A O 1
ATOM 1720 N N . PRO A 1 224 ? -15.471 0.189 22.783 1.00 96.56 224 PRO A N 1
ATOM 1721 C CA . PRO A 1 224 ? -16.871 0.619 22.750 1.00 96.56 224 PRO A CA 1
ATOM 1722 C C . PRO A 1 224 ? -17.108 1.976 22.081 1.00 96.56 224 PRO A C 1
ATOM 1724 O O . PRO A 1 224 ? -18.241 2.270 21.708 1.00 96.56 224 PRO A O 1
ATOM 1727 N N . SER A 1 225 ? -16.069 2.807 21.973 1.00 96.94 225 SER A N 1
ATOM 1728 C CA . SER A 1 225 ? -16.162 4.138 21.375 1.00 96.94 225 SER A CA 1
ATOM 1729 C C . SER A 1 225 ? -16.270 4.087 19.853 1.00 96.94 225 SER A C 1
ATOM 1731 O O . SER A 1 225 ? -16.761 5.047 19.276 1.00 96.94 225 SER A O 1
ATOM 1733 N N . GLY A 1 226 ? -15.866 2.981 19.216 1.00 97.94 226 GLY A N 1
ATOM 1734 C CA . GLY A 1 226 ? -15.869 2.846 17.760 1.00 97.94 226 GLY A CA 1
ATOM 1735 C C . GLY A 1 226 ? -14.717 3.588 17.079 1.00 97.94 226 GLY A C 1
ATOM 1736 O O . GLY A 1 226 ? -13.910 4.269 17.726 1.00 97.94 226 GLY A O 1
ATOM 1737 N N . PHE A 1 227 ? -14.606 3.403 15.765 1.00 98.31 227 PHE A N 1
ATOM 1738 C CA . PHE A 1 227 ? -13.544 3.989 14.955 1.00 98.31 227 PHE A CA 1
ATOM 1739 C C . PHE A 1 227 ? -13.667 5.520 14.888 1.00 98.31 227 PHE A C 1
ATOM 1741 O O . PHE A 1 227 ? -14.740 6.078 14.659 1.00 98.31 227 PHE A O 1
ATOM 1748 N N . GLY A 1 228 ? -12.562 6.224 15.136 1.00 97.88 228 GLY A N 1
ATOM 1749 C CA . GLY A 1 228 ? -12.502 7.689 15.085 1.00 97.88 228 GLY A CA 1
ATOM 1750 C C . GLY A 1 228 ? -11.829 8.224 13.831 1.00 97.88 228 GLY A C 1
ATOM 1751 O O . GLY A 1 228 ? -12.270 9.228 13.276 1.00 97.88 228 GLY A O 1
ATOM 1752 N N . GLY A 1 229 ? -10.769 7.557 13.382 1.00 97.75 229 GLY A N 1
ATOM 1753 C CA . GLY A 1 229 ? -10.030 7.954 12.192 1.00 97.75 229 GLY A CA 1
ATOM 1754 C C . GLY A 1 229 ? -8.666 7.287 12.099 1.00 97.75 229 GLY A C 1
ATOM 1755 O O . GLY A 1 229 ? -8.178 6.686 13.061 1.00 97.75 229 GLY A O 1
ATOM 1756 N N . VAL A 1 230 ? -8.049 7.431 10.931 1.00 98.50 230 VAL A N 1
ATOM 1757 C CA . VAL A 1 230 ? -6.694 6.972 10.629 1.00 98.50 230 VAL A CA 1
ATOM 1758 C C . VAL A 1 230 ? -5.899 8.115 10.003 1.00 98.50 230 VAL A C 1
ATOM 1760 O O . VAL A 1 230 ? -6.430 8.895 9.208 1.00 98.50 230 VAL A O 1
ATOM 1763 N N . THR A 1 231 ? -4.629 8.221 10.376 1.00 97.75 231 THR A N 1
ATOM 1764 C CA . THR A 1 231 ? -3.661 9.159 9.801 1.00 97.75 231 THR A CA 1
ATOM 1765 C C . THR A 1 231 ? -2.367 8.435 9.464 1.00 97.75 231 THR A C 1
ATOM 1767 O O . THR A 1 231 ? -2.022 7.446 10.112 1.00 97.75 231 THR A O 1
ATOM 1770 N N . ILE A 1 232 ? -1.633 8.957 8.486 1.00 97.50 232 ILE A N 1
ATOM 1771 C CA . ILE A 1 232 ? -0.271 8.511 8.191 1.00 97.50 232 ILE A CA 1
ATOM 1772 C C . ILE A 1 232 ? 0.694 9.224 9.139 1.00 97.50 232 ILE A C 1
ATOM 1774 O O . ILE A 1 232 ? 0.583 10.437 9.328 1.00 97.50 232 ILE A O 1
ATOM 1778 N N . GLY A 1 233 ? 1.570 8.451 9.777 1.00 94.94 233 GLY A N 1
ATOM 1779 C CA . GLY A 1 233 ? 2.694 8.957 10.561 1.00 94.94 233 GLY A CA 1
ATOM 1780 C C . GLY A 1 233 ? 3.913 9.145 9.662 1.00 94.94 233 GLY A C 1
ATOM 1781 O O . GLY A 1 233 ? 3.847 9.861 8.664 1.00 94.94 233 GLY A O 1
ATOM 1782 N N . ASP A 1 234 ? 5.002 8.460 9.991 1.00 94.19 234 ASP A N 1
ATOM 1783 C CA . ASP A 1 234 ? 6.201 8.434 9.159 1.00 94.19 234 ASP A CA 1
ATOM 1784 C C . ASP A 1 234 ? 6.045 7.500 7.948 1.00 94.19 234 ASP A C 1
ATOM 1786 O O . ASP A 1 234 ? 5.491 6.401 8.036 1.00 94.19 234 ASP A O 1
ATOM 1790 N N . VAL A 1 235 ? 6.576 7.930 6.804 1.00 94.62 235 VAL A N 1
ATOM 1791 C CA . VAL A 1 235 ? 6.735 7.103 5.603 1.00 94.62 235 VAL A CA 1
ATOM 1792 C C . VAL A 1 235 ? 8.211 7.074 5.260 1.00 94.62 235 VAL A C 1
ATOM 1794 O O . VAL A 1 235 ? 8.818 8.118 5.015 1.00 94.62 235 VAL A O 1
ATOM 1797 N N . HIS A 1 236 ? 8.790 5.881 5.252 1.00 93.00 236 HIS A N 1
ATOM 1798 C CA . HIS A 1 236 ? 10.187 5.688 4.910 1.00 93.00 236 HIS A CA 1
ATOM 1799 C C . HIS A 1 236 ? 10.276 5.157 3.480 1.00 93.00 236 HIS A C 1
ATOM 1801 O O . HIS A 1 236 ? 9.852 4.038 3.219 1.00 93.00 236 HIS A O 1
ATOM 1807 N N . ASN A 1 237 ? 10.833 5.964 2.574 1.00 89.56 237 ASN A N 1
ATOM 1808 C CA . ASN A 1 237 ? 11.157 5.574 1.201 1.00 89.56 237 ASN A CA 1
ATOM 1809 C C . ASN A 1 237 ? 12.655 5.814 0.984 1.00 89.56 237 ASN A C 1
ATOM 1811 O O . ASN A 1 237 ? 13.116 6.956 1.118 1.00 89.56 237 ASN A O 1
ATOM 1815 N N . SER A 1 238 ? 13.436 4.769 0.695 1.00 82.88 238 SER A N 1
ATOM 1816 C CA . SER A 1 238 ? 14.893 4.906 0.557 1.00 82.88 238 SER A CA 1
ATOM 1817 C C . SER A 1 238 ? 15.436 4.227 -0.702 1.00 82.88 238 SER A C 1
ATOM 1819 O O . SER A 1 238 ? 15.723 3.028 -0.677 1.00 82.88 238 SER A O 1
ATOM 1821 N N . PRO A 1 239 ? 15.678 4.983 -1.788 1.00 84.25 239 PRO A N 1
ATOM 1822 C CA . PRO A 1 239 ? 15.512 6.432 -1.929 1.00 84.25 239 PRO A CA 1
ATOM 1823 C C . PRO A 1 239 ? 14.064 6.847 -2.212 1.00 84.25 239 PRO A C 1
ATOM 1825 O O . PRO A 1 239 ? 13.208 6.012 -2.465 1.00 84.25 239 PRO A O 1
ATOM 1828 N N . MET A 1 240 ? 13.823 8.157 -2.224 1.00 81.94 240 MET A N 1
ATOM 1829 C CA . MET A 1 240 ? 12.638 8.775 -2.830 1.00 81.94 240 MET A CA 1
ATOM 1830 C C . MET A 1 240 ? 13.033 9.461 -4.151 1.00 81.94 240 MET A C 1
ATOM 1832 O O . MET A 1 240 ? 14.161 9.953 -4.264 1.00 81.94 240 MET A O 1
ATOM 1836 N N . SER A 1 241 ? 12.136 9.463 -5.142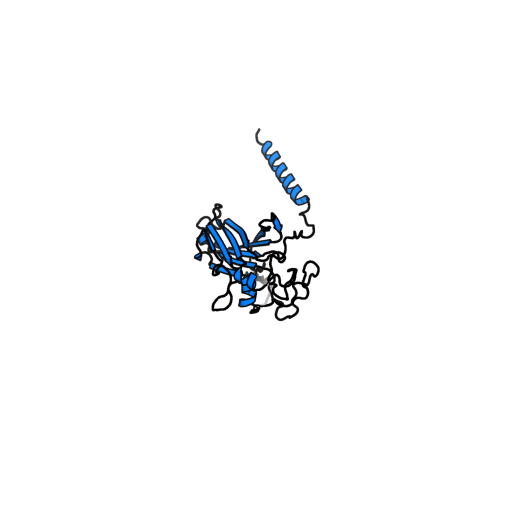 1.00 73.19 241 SER A N 1
ATOM 1837 C CA . SER A 1 241 ? 12.412 9.908 -6.524 1.00 73.19 241 SER A CA 1
ATOM 1838 C C . SER A 1 241 ? 12.545 11.432 -6.651 1.00 73.19 241 SER A C 1
ATOM 1840 O O . SER A 1 241 ? 13.409 11.908 -7.391 1.00 73.19 241 SER A O 1
ATOM 1842 N N . GLU A 1 242 ? 11.773 12.206 -5.878 1.00 66.31 242 GLU A N 1
ATOM 1843 C CA . GLU A 1 242 ? 11.811 13.672 -5.901 1.00 66.31 242 GLU A CA 1
ATOM 1844 C C . GLU A 1 242 ? 11.856 14.342 -4.517 1.00 66.31 242 GLU A C 1
ATOM 1846 O O . GLU A 1 242 ? 11.082 14.031 -3.617 1.00 66.31 242 GLU A O 1
ATOM 1851 N N . THR A 1 243 ? 12.706 15.372 -4.412 1.00 54.38 243 THR A N 1
ATOM 1852 C CA . THR A 1 243 ? 12.524 16.568 -3.562 1.00 54.38 243 THR A CA 1
ATOM 1853 C C . THR A 1 243 ? 11.989 17.714 -4.436 1.00 54.38 243 THR A C 1
ATOM 1855 O O . THR A 1 243 ? 12.674 18.718 -4.651 1.00 54.38 243 THR A O 1
ATOM 1858 N N . GLY A 1 244 ? 10.839 17.509 -5.079 1.00 42.22 244 GLY A N 1
ATOM 1859 C CA . GLY A 1 244 ? 10.301 18.440 -6.065 1.00 42.22 244 GLY A CA 1
ATOM 1860 C C . GLY A 1 244 ? 8.796 18.598 -5.930 1.00 42.22 244 GLY A C 1
ATOM 1861 O O . GLY A 1 244 ? 8.037 17.668 -6.162 1.00 42.22 244 GLY A O 1
ATOM 1862 N N . THR A 1 245 ? 8.351 19.793 -5.559 1.00 37.81 245 THR A N 1
ATOM 1863 C CA . THR A 1 245 ? 6.947 20.225 -5.617 1.00 37.81 245 THR A CA 1
ATOM 1864 C C . THR A 1 245 ? 6.309 19.913 -6.977 1.00 37.81 245 THR A C 1
ATOM 1866 O O . THR A 1 245 ? 6.344 20.729 -7.900 1.00 37.81 245 THR A O 1
ATOM 1869 N N . TYR A 1 246 ? 5.616 18.777 -7.083 1.00 41.09 246 TYR A N 1
ATOM 1870 C CA . TYR A 1 246 ? 4.523 18.651 -8.035 1.00 41.09 246 TYR A CA 1
ATOM 1871 C C . TYR A 1 246 ? 3.426 19.615 -7.574 1.00 41.09 246 TYR A C 1
ATOM 1873 O O . TYR A 1 246 ? 2.784 19.433 -6.538 1.00 41.09 246 TYR A O 1
ATOM 1881 N N . VAL A 1 247 ? 3.285 20.725 -8.298 1.00 38.38 247 VAL A N 1
ATOM 1882 C CA . VAL A 1 247 ? 2.087 21.559 -8.257 1.00 38.38 247 VAL A CA 1
ATOM 1883 C C . VAL A 1 247 ? 1.186 20.991 -9.349 1.00 38.38 247 VAL A C 1
ATOM 1885 O O . VAL A 1 247 ? 1.467 21.248 -10.524 1.00 38.38 247 VAL A O 1
ATOM 1888 N N . PRO A 1 248 ? 0.132 20.226 -9.009 1.00 41.75 248 PRO A N 1
ATOM 1889 C CA . PRO A 1 248 ? -0.859 19.837 -9.996 1.00 41.75 248 PRO A CA 1
ATOM 1890 C C . PRO A 1 248 ? -1.403 21.119 -10.613 1.00 41.75 248 PRO A C 1
ATOM 1892 O O . PRO A 1 248 ? -1.682 22.081 -9.893 1.00 41.75 248 PRO A O 1
ATOM 1895 N N . ASP A 1 249 ? -1.508 21.138 -11.938 1.00 44.09 249 ASP A N 1
ATOM 1896 C CA . ASP A 1 249 ? -2.047 22.234 -12.738 1.00 44.09 249 ASP A CA 1
ATOM 1897 C C . ASP A 1 249 ? -3.203 22.964 -12.033 1.00 44.09 249 ASP A C 1
ATOM 1899 O O . ASP A 1 249 ? -4.339 22.493 -12.013 1.00 44.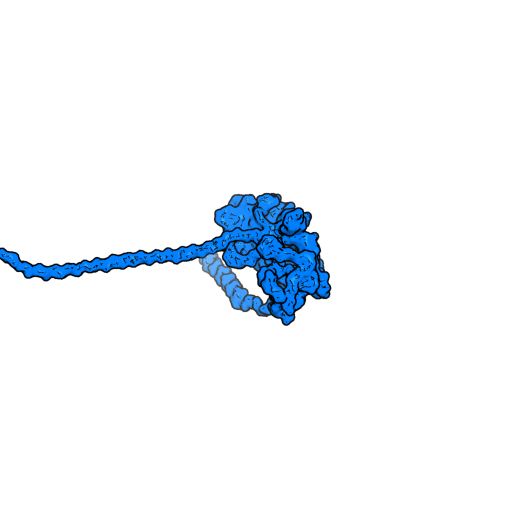09 249 ASP A O 1
ATOM 1903 N N . GLY A 1 250 ? -2.876 24.108 -11.422 1.00 39.66 250 GLY A N 1
ATOM 1904 C CA . GLY A 1 250 ? -3.666 25.338 -11.384 1.00 39.66 250 GLY A CA 1
ATOM 1905 C C . GLY A 1 250 ? -5.110 25.315 -10.877 1.00 39.66 250 GLY A C 1
ATOM 1906 O O . GLY A 1 250 ? -5.714 26.386 -10.811 1.00 39.66 250 GLY A O 1
ATOM 1907 N N . LYS A 1 251 ? -5.700 24.186 -10.483 1.00 32.88 251 LYS A N 1
ATOM 1908 C CA . LYS A 1 251 ? -7.069 24.134 -9.960 1.00 32.88 251 LYS A CA 1
ATOM 1909 C C . LYS A 1 251 ? -7.071 24.321 -8.456 1.00 32.88 251 LYS A C 1
ATOM 1911 O O . LYS A 1 251 ? -7.437 23.452 -7.673 1.00 32.88 251 LYS A O 1
ATOM 1916 N N . VAL A 1 252 ? -6.736 25.549 -8.074 1.00 42.31 252 VAL A N 1
ATOM 1917 C CA . VAL A 1 252 ? -7.292 26.160 -6.867 1.00 42.31 252 VAL A CA 1
ATOM 1918 C C . VAL A 1 252 ? -8.818 25.972 -6.935 1.00 42.31 252 VAL A C 1
ATOM 1920 O O . VAL A 1 252 ? -9.396 26.266 -7.988 1.00 42.31 252 VAL A O 1
ATOM 1923 N N . PRO A 1 253 ? -9.510 25.510 -5.875 1.00 37.75 253 PRO A N 1
ATOM 1924 C CA . PRO A 1 253 ? -10.961 25.619 -5.825 1.00 37.75 253 PRO A CA 1
ATOM 1925 C C . PRO A 1 253 ? -11.304 27.083 -6.076 1.00 37.75 253 PRO A C 1
ATOM 1927 O O . PRO A 1 253 ? -10.773 27.956 -5.384 1.00 37.75 253 PRO A O 1
ATOM 1930 N N . GLU A 1 254 ? -12.117 27.368 -7.097 1.00 41.84 254 GLU A N 1
ATOM 1931 C CA . GLU A 1 254 ? -12.406 28.752 -7.458 1.00 41.84 254 GLU A CA 1
ATOM 1932 C C . GLU A 1 254 ? -12.819 29.554 -6.205 1.00 41.84 254 GLU A C 1
ATOM 1934 O O . GLU A 1 254 ? -13.515 29.013 -5.331 1.00 41.84 254 GLU A O 1
ATOM 1939 N N . PRO A 1 255 ? -12.427 30.842 -6.095 1.00 45.97 255 PRO A N 1
ATOM 1940 C CA . PRO A 1 255 ? -12.680 31.689 -4.922 1.00 45.97 255 PRO A CA 1
ATOM 1941 C C . PRO A 1 255 ? -14.144 31.744 -4.454 1.00 45.97 255 PRO A C 1
ATOM 1943 O O . PRO A 1 255 ? -14.424 32.210 -3.350 1.00 45.97 255 PRO A O 1
ATOM 1946 N N . SER A 1 256 ? -15.088 31.259 -5.262 1.00 47.53 256 SER A N 1
ATOM 1947 C CA . SER A 1 256 ? -16.491 31.085 -4.899 1.00 47.53 256 SER A CA 1
ATOM 1948 C C . SER A 1 256 ? -16.700 30.128 -3.715 1.00 47.53 256 SER A C 1
ATOM 1950 O O . SER A 1 256 ? -17.616 30.368 -2.930 1.00 47.53 256 SER A O 1
ATOM 1952 N N . THR A 1 257 ? -15.838 29.124 -3.501 1.00 46.72 257 THR A N 1
ATOM 1953 C CA . THR A 1 257 ? -15.983 28.165 -2.380 1.00 46.72 257 THR A CA 1
ATOM 1954 C C . THR A 1 257 ? -15.580 28.784 -1.034 1.00 46.72 257 THR A C 1
ATOM 1956 O O . THR A 1 257 ? -16.292 28.639 -0.038 1.00 46.72 257 THR A O 1
ATOM 1959 N N . LEU A 1 258 ? -14.499 29.572 -1.006 1.00 45.28 258 LEU A N 1
ATOM 1960 C CA . LEU A 1 258 ? -14.079 30.328 0.184 1.00 45.28 258 LEU A CA 1
ATOM 1961 C C . LEU A 1 258 ? -14.992 31.535 0.455 1.00 45.28 258 LEU A C 1
ATOM 1963 O O . LEU A 1 258 ? -15.277 31.844 1.613 1.00 45.28 258 LEU A O 1
ATOM 1967 N N . ALA A 1 259 ? -15.518 32.181 -0.591 1.00 44.38 259 ALA A N 1
ATOM 1968 C CA . ALA A 1 259 ? -16.495 33.254 -0.437 1.00 44.38 259 ALA A CA 1
ATOM 1969 C C . ALA A 1 259 ? -17.838 32.741 0.116 1.00 44.38 259 ALA A C 1
ATOM 1971 O O . ALA A 1 259 ? -18.430 33.414 0.959 1.00 44.38 259 ALA A O 1
ATOM 1972 N N . LEU A 1 260 ? -18.305 31.545 -0.274 1.00 42.91 260 LEU A N 1
ATOM 1973 C CA . LEU A 1 260 ? -19.543 30.978 0.280 1.00 42.91 260 LEU A CA 1
ATOM 1974 C C . LEU A 1 260 ? -19.401 30.611 1.765 1.00 42.91 260 LEU A C 1
ATOM 1976 O O . LEU A 1 260 ? -20.329 30.848 2.541 1.00 42.91 260 LEU A O 1
ATOM 1980 N N . LEU A 1 261 ? -18.236 30.100 2.182 1.00 45.06 261 LEU A N 1
ATOM 1981 C CA . LEU A 1 261 ? -17.962 29.787 3.588 1.00 45.06 261 LEU A CA 1
ATOM 1982 C C . LEU A 1 261 ? -17.818 31.066 4.438 1.00 45.06 261 LEU A C 1
ATOM 1984 O O . LEU A 1 261 ? -18.350 31.139 5.548 1.00 45.06 261 LEU A O 1
ATOM 1988 N N . ALA A 1 262 ? -17.192 32.116 3.893 1.00 47.88 262 ALA A N 1
ATOM 1989 C CA . ALA A 1 262 ? -17.068 33.415 4.557 1.00 47.88 262 ALA A CA 1
ATOM 1990 C C . ALA A 1 262 ? -18.413 34.164 4.662 1.00 47.88 262 ALA A C 1
ATOM 1992 O O . ALA A 1 262 ? -18.719 34.747 5.705 1.00 47.88 262 ALA A O 1
ATOM 1993 N N . VAL A 1 263 ? -19.257 34.113 3.625 1.00 53.28 263 VAL A N 1
ATOM 1994 C CA . VAL A 1 263 ? -20.596 34.731 3.640 1.00 53.28 263 VAL A CA 1
ATOM 1995 C C . VAL A 1 263 ? -21.565 33.938 4.531 1.00 53.28 263 VAL A C 1
ATOM 1997 O O . VAL A 1 263 ? -22.349 34.541 5.270 1.00 53.28 263 VAL A O 1
ATOM 2000 N N . GLY A 1 264 ? -21.467 32.604 4.552 1.00 47.22 264 GLY A N 1
ATOM 2001 C CA . GLY A 1 264 ? -22.241 31.742 5.453 1.00 47.22 264 GLY A CA 1
ATOM 2002 C C . GLY A 1 264 ? -21.897 31.953 6.934 1.00 47.22 264 GLY A C 1
ATOM 2003 O O . GLY A 1 264 ? -22.799 32.064 7.771 1.00 47.22 264 GLY A O 1
ATOM 2004 N N . GLY A 1 265 ? -20.606 32.102 7.255 1.00 50.09 265 GLY A N 1
ATOM 2005 C CA . GLY A 1 265 ? -20.127 32.379 8.614 1.00 50.09 265 GLY A CA 1
ATOM 2006 C C . GLY A 1 265 ? -20.535 33.761 9.141 1.00 50.09 265 GLY A C 1
ATOM 2007 O O . GLY A 1 265 ? -20.971 33.883 10.290 1.00 50.09 265 GLY A O 1
ATOM 2008 N N . LEU A 1 266 ? -20.484 34.800 8.297 1.00 47.88 266 LEU A N 1
ATOM 2009 C CA . LEU A 1 266 ? -20.897 36.156 8.686 1.00 47.88 266 LEU A CA 1
ATOM 2010 C C . LEU A 1 266 ? -22.420 36.263 8.898 1.00 47.88 266 LEU A C 1
ATOM 2012 O O . LEU A 1 266 ? -22.878 36.937 9.827 1.00 47.88 266 LEU A O 1
ATOM 2016 N N . GLY A 1 267 ? -23.217 35.562 8.081 1.00 48.22 267 GLY A N 1
ATOM 2017 C CA . GLY A 1 267 ? -24.680 35.535 8.194 1.00 48.22 267 GLY A CA 1
ATOM 2018 C C . GLY A 1 267 ? -25.182 34.879 9.487 1.00 48.22 267 GLY A C 1
ATOM 2019 O O . GLY A 1 267 ? -26.131 35.369 10.109 1.00 48.22 267 GLY A O 1
ATOM 2020 N N . LEU A 1 268 ? -24.513 33.816 9.945 1.00 50.12 268 LEU A N 1
ATOM 2021 C CA . LEU A 1 268 ? -24.833 33.141 11.209 1.00 50.12 268 LEU A CA 1
ATOM 2022 C C . LEU A 1 268 ? -24.443 33.980 12.437 1.00 50.12 268 LEU A C 1
ATOM 2024 O O . LEU A 1 268 ? -25.210 34.036 13.405 1.00 50.12 268 LEU A O 1
ATOM 2028 N N . PHE A 1 269 ? -23.322 34.707 12.384 1.00 47.41 269 PHE A N 1
ATOM 2029 C CA . PHE A 1 269 ? -22.907 35.604 13.470 1.00 47.41 269 PHE A CA 1
ATOM 2030 C C . PHE A 1 269 ? -23.827 36.824 13.625 1.00 47.41 269 PHE A C 1
ATOM 2032 O O . PHE A 1 269 ? -24.164 37.211 14.748 1.00 47.41 269 PHE A O 1
ATOM 2039 N N . LEU A 1 270 ? -24.302 37.402 12.517 1.00 48.84 270 LEU A N 1
ATOM 2040 C CA . LEU A 1 270 ? -25.214 38.551 12.557 1.00 48.84 270 LEU A CA 1
ATOM 2041 C C . LEU A 1 270 ? -26.637 38.167 12.991 1.00 48.84 270 LEU A C 1
ATOM 2043 O O . LEU A 1 270 ? -27.307 38.956 13.661 1.00 48.84 270 LEU A O 1
ATOM 2047 N N . ARG A 1 271 ? -27.096 36.943 12.693 1.00 48.34 271 ARG A N 1
ATOM 2048 C CA . ARG A 1 271 ? -28.422 36.464 13.125 1.00 48.34 271 ARG A CA 1
ATOM 2049 C C . ARG A 1 271 ? -28.474 36.131 14.620 1.00 48.34 271 ARG A C 1
ATOM 2051 O O . ARG A 1 271 ? -29.504 36.357 15.250 1.00 48.34 271 ARG A O 1
ATOM 2058 N N . ARG A 1 272 ? -27.368 35.669 15.217 1.00 50.56 272 ARG A N 1
ATOM 2059 C CA . ARG A 1 272 ? -27.306 35.337 16.655 1.00 50.56 272 ARG A CA 1
ATOM 2060 C C . ARG A 1 272 ? -27.296 36.574 17.561 1.00 50.56 272 ARG A C 1
ATOM 2062 O O . ARG A 1 272 ? -27.730 36.491 18.704 1.00 50.56 272 ARG A O 1
ATOM 2069 N N . ARG A 1 273 ? -26.871 37.734 17.046 1.00 49.47 273 ARG A N 1
ATOM 2070 C CA . ARG A 1 273 ? -26.797 38.993 17.809 1.00 49.47 273 ARG A CA 1
ATOM 2071 C C . ARG A 1 273 ? -28.119 39.774 17.870 1.00 49.47 273 ARG A C 1
ATOM 2073 O O . ARG A 1 273 ? -28.224 40.699 18.665 1.00 49.47 273 ARG A O 1
ATOM 2080 N N . ARG A 1 274 ? -29.123 39.413 17.058 1.00 50.16 274 ARG A N 1
ATOM 2081 C CA . ARG A 1 274 ? -30.404 40.146 16.950 1.00 50.16 274 ARG A CA 1
ATOM 2082 C C . ARG A 1 274 ? -31.562 39.571 17.772 1.00 50.16 274 ARG A C 1
ATOM 2084 O O . ARG A 1 274 ? -32.600 40.212 17.835 1.00 50.16 274 ARG A O 1
ATOM 2091 N N . ASN A 1 275 ? -31.378 38.414 18.408 1.00 50.88 275 ASN A N 1
ATOM 2092 C CA . ASN A 1 275 ? -32.406 37.748 19.225 1.00 50.88 275 ASN A CA 1
ATOM 2093 C C . ASN A 1 275 ? -32.082 37.777 20.735 1.00 50.88 275 ASN A C 1
ATOM 2095 O O . ASN A 1 275 ? -32.602 36.963 21.490 1.00 50.88 275 ASN A O 1
ATOM 2099 N N . GLY A 1 276 ? -31.180 38.668 21.158 1.00 53.59 276 GLY A N 1
ATOM 2100 C CA . GLY A 1 276 ? -30.712 38.808 22.541 1.00 53.59 276 GLY A CA 1
ATOM 2101 C C . GLY A 1 276 ? -30.991 40.179 23.162 1.00 53.59 276 GLY A C 1
ATOM 2102 O O . GLY A 1 276 ? -30.186 40.627 23.975 1.00 53.59 276 GLY A O 1
ATOM 2103 N N . GLN A 1 277 ? -32.074 40.846 22.751 1.00 42.91 277 GLN A N 1
ATOM 2104 C CA . GLN A 1 277 ? -32.709 41.965 23.457 1.00 42.91 277 GLN A CA 1
ATOM 2105 C C . GLN A 1 277 ? -34.223 41.873 23.305 1.00 42.91 277 GLN A C 1
ATOM 2107 O O . GLN A 1 277 ? -34.664 41.521 22.187 1.00 42.91 277 GLN A O 1
#

Radius of gyration: 27.6 Å; chains: 1; bounding box: 112×65×50 Å

Secondary structure (DSSP, 8-state):
---------------------------PPPP--SS---TTS---EEEEEEEE-TTT--EEEEEEEEEEE-TTS-EEEEEE--TTT-BS--GGG-SS-TTTTSS-HHHHHHT-EEEEEEEETTS-EEEEEEEEEEEEETTEEEEETTSSS-EEEES-GGGEEEEEEHHHIIIIIS----SS-PPPBS-S-TTT-TTTTSBSSGGGTT---B-EEEEEE-GGGTGGG-EEEEEEEEEE-SS-S--S----SS-PPPTHHHHHHHHHHHHHHHHHTSS--